Protein AF-A0A962BDV0-F1 (afdb_monomer_lite)

Structure (mmCIF, N/CA/C/O backbone):
data_AF-A0A962BDV0-F1
#
_entry.id   AF-A0A962BDV0-F1
#
loop_
_atom_site.group_PDB
_atom_site.id
_atom_site.type_symbol
_atom_site.label_atom_id
_atom_site.label_alt_id
_atom_site.label_comp_id
_atom_site.label_asym_id
_atom_site.label_entity_id
_atom_site.label_seq_id
_atom_site.pdbx_PDB_ins_code
_atom_site.Cartn_x
_atom_site.Cartn_y
_atom_site.Cartn_z
_atom_site.occupancy
_atom_site.B_iso_or_equiv
_atom_site.auth_seq_id
_atom_site.auth_comp_id
_atom_site.auth_asym_id
_atom_site.auth_atom_id
_atom_site.pdbx_PDB_model_num
ATOM 1 N N . GLU A 1 1 ? 29.979 3.147 -37.478 1.00 65.88 1 GLU A N 1
ATOM 2 C CA . GLU A 1 1 ? 29.961 1.746 -37.954 1.00 65.88 1 GLU A CA 1
ATOM 3 C C . GLU A 1 1 ? 29.400 1.598 -39.363 1.00 65.88 1 GLU A C 1
ATOM 5 O O . GLU A 1 1 ? 30.190 1.294 -40.242 1.00 65.88 1 GLU A O 1
ATOM 10 N N . THR A 1 2 ? 28.124 1.901 -39.635 1.00 72.56 2 THR A N 1
ATOM 11 C CA . THR A 1 2 ? 27.502 1.690 -40.964 1.00 72.56 2 THR A CA 1
ATOM 12 C C . THR A 1 2 ? 28.290 2.290 -42.140 1.00 72.56 2 THR A C 1
ATOM 14 O O . THR A 1 2 ? 28.563 1.590 -43.108 1.00 72.56 2 THR A O 1
ATOM 17 N N . ALA A 1 3 ? 28.749 3.544 -42.028 1.00 73.81 3 ALA A N 1
ATOM 18 C CA . ALA A 1 3 ? 29.581 4.192 -43.053 1.00 73.81 3 ALA A CA 1
ATOM 19 C C . ALA A 1 3 ? 30.939 3.498 -43.266 1.00 73.81 3 ALA A C 1
ATOM 21 O O . ALA A 1 3 ? 31.386 3.311 -44.392 1.00 73.81 3 ALA A O 1
ATOM 22 N N . ARG A 1 4 ? 31.589 3.070 -42.178 1.00 80.25 4 ARG A N 1
ATOM 23 C CA . ARG A 1 4 ? 32.891 2.392 -42.216 1.00 80.25 4 ARG A CA 1
ATOM 24 C C . ARG A 1 4 ? 32.771 1.025 -42.888 1.00 80.25 4 ARG A C 1
ATOM 26 O O . ARG A 1 4 ? 33.574 0.710 -43.758 1.00 80.25 4 ARG A O 1
ATOM 33 N N . SER A 1 5 ? 31.757 0.240 -42.526 1.00 82.81 5 SER A N 1
ATOM 34 C CA . SER A 1 5 ? 31.507 -1.079 -43.119 1.00 82.81 5 SER A CA 1
ATOM 35 C C . SER A 1 5 ? 31.186 -1.014 -44.612 1.00 82.81 5 SER A C 1
ATOM 37 O O . SER A 1 5 ? 31.482 -1.966 -45.325 1.00 82.81 5 SER A O 1
ATOM 39 N N . ALA A 1 6 ? 30.603 0.092 -45.082 1.00 82.00 6 ALA A N 1
ATOM 40 C CA . ALA A 1 6 ? 30.261 0.274 -46.487 1.00 82.00 6 ALA A CA 1
ATOM 41 C C . ALA A 1 6 ? 31.443 0.793 -47.332 1.00 82.00 6 ALA A C 1
ATOM 43 O O . ALA A 1 6 ? 31.584 0.401 -48.485 1.00 82.00 6 ALA A O 1
ATOM 44 N N . VAL A 1 7 ? 32.315 1.632 -46.757 1.00 84.00 7 VAL A N 1
ATOM 45 C CA . VAL A 1 7 ? 33.442 2.266 -47.472 1.00 84.00 7 VAL A CA 1
ATOM 46 C C . VAL A 1 7 ? 34.711 1.409 -47.480 1.00 84.00 7 VAL A C 1
ATOM 48 O O . VAL A 1 7 ? 35.386 1.340 -48.502 1.00 84.00 7 VAL A O 1
ATOM 51 N N . VAL A 1 8 ? 35.051 0.745 -46.368 1.00 84.44 8 VAL A N 1
ATOM 52 C CA . VAL A 1 8 ? 36.310 -0.021 -46.235 1.00 84.44 8 VAL A CA 1
ATOM 53 C C . VAL A 1 8 ? 36.506 -1.087 -47.328 1.00 84.44 8 VAL A C 1
ATOM 55 O O . VAL A 1 8 ? 37.624 -1.185 -47.825 1.00 84.44 8 VAL A O 1
ATOM 58 N N . PRO A 1 9 ? 35.483 -1.857 -47.751 1.00 85.25 9 PRO A N 1
ATOM 59 C CA . PRO A 1 9 ? 35.648 -2.871 -48.799 1.00 85.25 9 PRO A CA 1
ATOM 60 C C . PRO A 1 9 ? 35.956 -2.320 -50.199 1.00 85.25 9 PRO A C 1
ATOM 62 O O . PRO A 1 9 ? 36.329 -3.098 -51.068 1.00 85.25 9 PRO A O 1
ATOM 65 N N . LEU A 1 10 ? 35.757 -1.017 -50.429 1.00 84.12 10 LEU A N 1
ATOM 66 C CA . LEU A 1 10 ? 35.932 -0.361 -51.734 1.00 84.12 10 LEU A CA 1
ATOM 67 C C . LEU A 1 10 ? 37.309 0.303 -51.881 1.00 84.12 10 LEU A C 1
ATOM 69 O O . LEU A 1 10 ? 37.585 0.948 -52.887 1.00 84.12 10 LEU A O 1
ATOM 73 N N . ILE A 1 11 ? 38.151 0.208 -50.852 1.00 84.31 11 ILE A N 1
ATOM 74 C CA . ILE A 1 11 ? 39.512 0.738 -50.866 1.00 84.31 11 ILE A CA 1
ATOM 75 C C . ILE A 1 11 ? 40.415 -0.292 -51.550 1.00 84.31 11 ILE A C 1
ATOM 77 O O . ILE A 1 11 ? 40.553 -1.412 -51.062 1.00 84.31 11 ILE A O 1
ATOM 81 N N . ASP A 1 12 ? 41.041 0.086 -52.664 1.00 82.19 12 ASP A N 1
ATOM 82 C CA . ASP A 1 12 ? 41.996 -0.773 -53.365 1.00 82.19 12 ASP A CA 1
ATOM 83 C C . ASP A 1 12 ? 43.302 -0.902 -52.564 1.00 82.19 12 ASP A C 1
ATOM 85 O O . ASP A 1 12 ? 44.094 0.034 -52.422 1.00 82.19 12 ASP A O 1
ATOM 89 N N . ASP A 1 13 ? 43.530 -2.107 -52.047 1.00 72.38 13 ASP A N 1
ATOM 90 C CA . ASP A 1 13 ? 44.691 -2.472 -51.234 1.00 72.38 13 ASP A CA 1
ATOM 91 C C . ASP A 1 13 ? 45.994 -2.600 -52.035 1.00 72.38 13 ASP A C 1
ATOM 93 O O . ASP A 1 13 ? 47.080 -2.650 -51.452 1.00 72.38 13 ASP A O 1
ATOM 97 N N . SER A 1 14 ? 45.906 -2.675 -53.364 1.00 71.12 14 SER A N 1
ATOM 98 C CA . SER A 1 14 ? 47.060 -2.837 -54.250 1.00 71.12 14 SER A CA 1
ATOM 99 C C . SER A 1 14 ? 47.667 -1.505 -54.704 1.00 71.12 14 SER A C 1
ATOM 101 O O . SER A 1 14 ? 48.749 -1.487 -55.307 1.00 71.12 14 SER A O 1
ATOM 103 N N . MET A 1 15 ? 47.012 -0.386 -54.376 1.00 70.50 15 MET A N 1
ATOM 104 C CA . MET A 1 15 ? 47.408 0.937 -54.834 1.00 70.50 15 MET A CA 1
ATOM 105 C C . MET A 1 15 ? 48.691 1.424 -54.148 1.00 70.50 15 MET A C 1
ATOM 107 O O . MET A 1 15 ? 48.779 1.549 -52.927 1.00 70.50 15 MET A O 1
ATOM 111 N N . ARG A 1 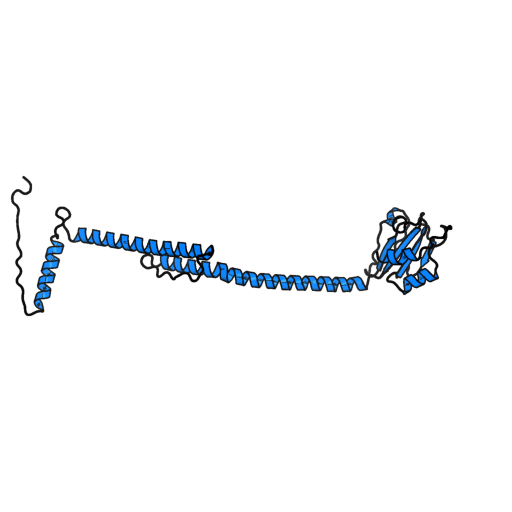16 ? 49.711 1.715 -54.962 1.00 68.88 16 ARG A N 1
ATOM 112 C CA . ARG A 1 16 ? 50.997 2.284 -54.514 1.00 68.88 16 ARG A CA 1
ATOM 113 C C . ARG A 1 16 ? 51.071 3.800 -54.682 1.00 68.88 16 ARG A C 1
ATOM 115 O O . ARG A 1 16 ? 51.955 4.426 -54.104 1.00 68.88 16 ARG A O 1
ATOM 122 N N . ASP A 1 17 ? 50.170 4.367 -55.478 1.00 76.81 17 ASP A N 1
ATOM 123 C CA . ASP A 1 17 ? 50.034 5.806 -55.657 1.00 76.81 17 ASP A CA 1
ATOM 124 C C . ASP A 1 17 ? 49.122 6.377 -54.564 1.00 76.81 17 ASP A C 1
ATOM 126 O O . ASP A 1 17 ? 47.972 5.977 -54.422 1.00 76.81 17 ASP A O 1
ATOM 130 N N . LEU A 1 18 ? 49.663 7.296 -53.765 1.00 77.25 18 LEU A N 1
ATOM 131 C CA . LEU A 1 18 ? 48.960 7.951 -52.657 1.00 77.25 18 LEU A CA 1
ATOM 132 C C . LEU A 1 18 ? 48.396 9.327 -53.053 1.00 77.25 18 LEU A C 1
ATOM 134 O O . LEU A 1 18 ? 47.871 10.047 -52.199 1.00 77.25 18 LEU A O 1
ATOM 138 N N . LEU A 1 19 ? 48.549 9.713 -54.325 1.00 78.06 19 LEU A N 1
ATOM 139 C CA . LEU A 1 19 ? 48.074 10.977 -54.892 1.00 78.06 19 LEU A CA 1
ATOM 140 C C . LEU A 1 19 ? 46.782 10.820 -55.703 1.00 78.06 19 LEU A C 1
ATOM 142 O O . LEU A 1 19 ? 46.214 11.821 -56.136 1.00 78.06 19 LEU A O 1
ATOM 146 N N . SER A 1 20 ? 46.304 9.592 -55.888 1.00 84.06 20 SER A N 1
ATOM 147 C CA . SER A 1 20 ? 45.025 9.277 -56.519 1.00 84.06 20 SER A CA 1
ATOM 148 C C . SER A 1 20 ? 44.043 8.681 -55.508 1.00 84.06 20 SER A C 1
ATOM 150 O O . SER A 1 20 ? 44.413 8.236 -54.420 1.00 84.06 20 SER A O 1
ATOM 152 N N . SER A 1 21 ? 42.748 8.760 -55.827 1.00 85.69 21 SER A N 1
ATOM 153 C CA . SER A 1 21 ? 41.706 8.241 -54.943 1.00 85.69 21 SER A CA 1
ATOM 154 C C . SER A 1 21 ? 41.817 6.717 -54.822 1.00 85.69 21 SER A C 1
ATOM 156 O O . SER A 1 21 ? 41.823 6.052 -55.855 1.00 85.69 21 SER A O 1
ATOM 158 N N . PRO A 1 22 ? 41.810 6.155 -53.599 1.00 85.75 22 PRO A N 1
ATOM 159 C CA . PRO A 1 22 ? 41.846 4.717 -53.365 1.00 85.75 22 PRO A CA 1
ATOM 160 C C . PRO A 1 22 ? 40.572 3.972 -53.796 1.00 85.75 22 PRO A C 1
ATOM 162 O O . PRO A 1 22 ? 40.532 2.749 -53.721 1.00 85.75 22 PRO A O 1
ATOM 165 N N . ILE A 1 23 ? 39.519 4.702 -54.177 1.00 87.88 23 ILE A N 1
ATOM 166 C CA . ILE A 1 23 ? 38.204 4.166 -54.533 1.00 87.88 23 ILE A CA 1
ATOM 167 C C . ILE A 1 23 ? 37.941 4.510 -55.995 1.00 87.88 23 ILE A C 1
ATOM 169 O O . ILE A 1 23 ? 38.028 5.678 -56.385 1.00 87.88 23 ILE A O 1
ATOM 173 N N . ALA A 1 24 ? 37.578 3.515 -56.803 1.00 88.44 24 ALA A N 1
ATOM 174 C CA . ALA A 1 24 ? 37.232 3.743 -58.198 1.00 88.44 24 ALA A CA 1
ATOM 175 C C . ALA A 1 24 ? 35.894 4.500 -58.320 1.00 88.44 24 ALA A C 1
ATOM 177 O O . ALA A 1 24 ? 34.908 4.168 -57.663 1.00 88.44 24 ALA A O 1
ATOM 178 N N . ALA A 1 25 ? 35.815 5.474 -59.230 1.00 86.75 25 ALA A N 1
ATOM 179 C CA . ALA A 1 25 ? 34.591 6.239 -59.490 1.00 86.75 25 ALA A CA 1
ATOM 180 C C . ALA A 1 25 ? 33.305 5.397 -59.694 1.00 86.75 25 ALA A C 1
ATOM 182 O O . ALA A 1 25 ? 32.277 5.750 -59.110 1.00 86.75 25 ALA A O 1
ATOM 183 N N . PRO A 1 26 ? 33.298 4.286 -60.467 1.00 87.50 26 PRO A N 1
ATOM 184 C CA . PRO A 1 26 ? 32.093 3.461 -60.605 1.00 87.50 26 PRO A CA 1
ATOM 185 C C . PRO A 1 26 ? 31.670 2.782 -59.294 1.00 87.50 26 PRO A C 1
ATOM 187 O O . PRO A 1 26 ? 30.477 2.612 -59.046 1.00 87.50 26 PRO A O 1
ATOM 190 N N . GLU A 1 27 ? 32.624 2.423 -58.437 1.00 88.38 27 GLU A N 1
ATOM 191 C CA . GLU A 1 27 ? 32.367 1.799 -57.137 1.00 88.38 27 GLU A CA 1
ATOM 192 C C . GLU A 1 27 ? 31.826 2.813 -56.127 1.00 88.38 27 GLU A C 1
ATOM 194 O O . GLU A 1 27 ? 30.842 2.536 -55.440 1.00 88.38 27 GLU A O 1
ATOM 199 N N . ALA A 1 28 ? 32.389 4.024 -56.115 1.00 87.50 28 ALA A N 1
ATOM 200 C CA . ALA A 1 28 ? 31.891 5.144 -55.323 1.00 87.50 28 ALA A CA 1
ATOM 201 C C . ALA A 1 28 ? 30.447 5.524 -55.702 1.00 87.50 28 ALA A C 1
ATOM 203 O O . ALA A 1 28 ? 29.590 5.666 -54.832 1.00 87.50 28 ALA A O 1
ATOM 204 N N . ASN A 1 29 ? 30.138 5.615 -56.999 1.00 88.19 29 ASN A N 1
ATOM 205 C CA . ASN A 1 29 ? 28.782 5.927 -57.468 1.00 88.19 29 ASN A CA 1
ATOM 206 C C . ASN A 1 29 ? 27.776 4.816 -57.127 1.00 88.19 29 ASN A C 1
ATOM 208 O O . ASN A 1 29 ? 26.610 5.083 -56.818 1.00 88.19 29 ASN A O 1
ATOM 212 N N . ARG A 1 30 ? 28.220 3.554 -57.148 1.00 87.62 30 ARG A N 1
ATOM 213 C CA . ARG A 1 30 ? 27.399 2.425 -56.705 1.00 87.62 30 ARG A CA 1
ATOM 214 C C . ARG A 1 30 ? 27.127 2.493 -55.205 1.00 87.62 30 ARG A C 1
ATOM 216 O O . ARG A 1 30 ? 25.993 2.266 -54.798 1.00 87.62 30 ARG A O 1
ATOM 223 N N . LEU A 1 31 ? 28.123 2.832 -54.390 1.00 88.38 31 LEU A N 1
ATOM 224 C CA . LEU A 1 31 ? 27.940 3.015 -52.951 1.00 88.38 31 LEU A CA 1
ATOM 225 C C . LEU A 1 31 ? 26.883 4.087 -52.665 1.00 88.38 31 LEU A C 1
ATOM 227 O O . LEU A 1 31 ? 25.952 3.829 -51.903 1.00 88.38 31 LEU A O 1
ATOM 231 N N . VAL A 1 32 ? 26.997 5.244 -53.322 1.00 89.62 32 VAL A N 1
ATOM 232 C CA . VAL A 1 32 ? 26.090 6.379 -53.100 1.00 89.62 32 VAL A CA 1
ATOM 233 C C . VAL A 1 32 ? 24.645 6.060 -53.500 1.00 89.62 32 VAL A C 1
ATOM 235 O O . VAL A 1 32 ? 23.701 6.477 -52.844 1.00 89.62 32 VAL A O 1
ATOM 238 N N . SER A 1 33 ? 24.450 5.269 -54.555 1.00 85.88 33 SER A N 1
ATOM 239 C CA . SER A 1 33 ? 23.108 4.916 -55.044 1.00 85.88 33 SER A CA 1
ATOM 240 C C . SER A 1 33 ? 22.457 3.727 -54.332 1.00 85.88 33 SER A C 1
ATOM 242 O O . SER A 1 33 ? 21.245 3.548 -54.438 1.00 85.88 33 SER A O 1
ATOM 244 N N . THR A 1 34 ? 23.234 2.884 -53.645 1.00 85.56 34 THR A N 1
ATOM 245 C CA . THR A 1 34 ? 22.735 1.619 -53.065 1.00 85.56 34 THR A CA 1
ATOM 246 C C . THR A 1 34 ? 22.754 1.583 -51.543 1.00 85.56 34 THR A C 1
ATOM 248 O O . THR A 1 34 ? 22.250 0.629 -50.948 1.00 85.56 34 THR A O 1
ATOM 251 N N . THR A 1 35 ? 23.328 2.597 -50.897 1.00 87.69 35 THR A N 1
ATOM 252 C CA . THR A 1 35 ? 23.466 2.654 -49.440 1.00 87.69 35 THR A CA 1
ATOM 253 C C . THR A 1 35 ? 22.956 3.977 -48.883 1.00 87.69 35 THR A C 1
ATOM 255 O O . THR A 1 35 ? 22.545 4.860 -49.623 1.00 87.69 35 THR A O 1
ATOM 258 N N . LEU A 1 36 ? 22.999 4.117 -47.557 1.00 86.44 36 LEU A N 1
ATOM 259 C CA . LEU A 1 36 ? 22.672 5.365 -46.862 1.00 86.44 36 LEU A CA 1
ATOM 260 C C . LEU A 1 36 ? 23.758 6.445 -47.027 1.00 86.44 36 LEU A C 1
ATOM 262 O O . LEU A 1 36 ? 23.636 7.509 -46.435 1.00 86.44 36 LEU A O 1
ATOM 266 N N . VAL A 1 37 ? 24.854 6.177 -47.744 1.00 89.94 37 VAL A N 1
ATOM 267 C CA . VAL A 1 37 ? 25.912 7.165 -47.992 1.00 89.94 37 VAL A CA 1
ATOM 268 C C . VAL A 1 37 ? 25.459 8.104 -49.109 1.00 89.94 37 VAL A C 1
ATOM 270 O O . VAL A 1 37 ? 25.329 7.674 -50.242 1.00 89.94 37 VAL A O 1
ATOM 273 N N . GLU A 1 38 ? 25.259 9.386 -48.819 1.00 90.12 38 GLU A N 1
ATOM 274 C CA . GLU A 1 38 ? 24.864 10.389 -49.824 1.00 90.12 38 GLU A CA 1
ATOM 275 C C . GLU A 1 38 ? 26.074 10.997 -50.544 1.00 90.12 38 GLU A C 1
ATOM 277 O O . GLU A 1 38 ? 25.971 11.468 -51.676 1.00 90.12 38 GLU A O 1
ATOM 282 N N . GLY A 1 39 ? 27.237 10.997 -49.888 1.00 90.25 39 GLY A N 1
ATOM 283 C CA . GLY A 1 39 ? 28.451 11.604 -50.415 1.00 90.25 39 GLY A CA 1
ATOM 284 C C . GLY A 1 39 ? 29.709 11.150 -49.687 1.00 90.25 39 GLY A C 1
ATOM 285 O O . GLY A 1 39 ? 29.665 10.728 -48.527 1.00 90.25 39 GLY A O 1
ATOM 286 N N . LEU A 1 40 ? 30.843 11.220 -50.378 1.00 91.44 40 LEU A N 1
ATOM 287 C CA . LEU A 1 40 ? 32.150 10.883 -49.829 1.00 91.44 40 LEU A CA 1
ATOM 288 C C . LEU A 1 40 ? 33.253 11.777 -50.411 1.00 91.44 40 LEU A C 1
ATOM 290 O O . LEU A 1 40 ? 33.304 12.037 -51.613 1.00 91.44 40 LEU A O 1
ATOM 294 N N . SER A 1 41 ? 34.169 12.205 -49.550 1.00 91.75 41 SER A N 1
ATOM 295 C CA . SER A 1 41 ? 35.347 12.991 -49.914 1.00 91.75 41 SER A CA 1
ATOM 296 C C . SER A 1 41 ? 36.585 12.266 -49.418 1.00 91.75 41 SER A C 1
ATOM 298 O O . SER A 1 41 ? 36.719 11.992 -48.222 1.00 91.75 41 SER A O 1
ATOM 300 N N . VAL A 1 42 ? 37.488 11.937 -50.337 1.00 90.38 42 VAL A N 1
ATOM 301 C CA . VAL A 1 42 ? 38.724 11.220 -50.029 1.00 90.38 42 VAL A CA 1
ATOM 302 C C . VAL A 1 42 ? 39.886 12.191 -50.006 1.00 90.38 42 VAL A C 1
ATOM 304 O O . VAL A 1 42 ? 40.096 12.943 -50.956 1.00 90.38 42 VAL A O 1
ATOM 307 N N . TYR A 1 43 ? 40.666 12.130 -48.936 1.00 89.62 43 TYR A N 1
ATOM 308 C CA . TYR A 1 43 ? 41.848 12.940 -48.715 1.00 89.62 43 TYR A CA 1
ATOM 309 C C . TYR A 1 43 ? 43.069 12.049 -48.487 1.00 89.62 43 TYR A C 1
ATOM 311 O O . TYR A 1 43 ? 42.973 10.930 -47.969 1.00 89.62 43 TYR A O 1
ATOM 319 N N . SER A 1 44 ? 44.242 12.568 -48.833 1.00 87.75 44 SER A N 1
ATOM 320 C CA . SER A 1 44 ? 45.513 11.940 -48.482 1.00 87.75 44 SER A CA 1
ATOM 321 C C . SER A 1 44 ? 45.784 12.038 -46.975 1.00 87.75 44 SER A C 1
ATOM 323 O O . SER A 1 44 ? 45.138 12.804 -46.255 1.00 87.75 44 SER A O 1
ATOM 325 N N . ALA A 1 45 ? 46.806 11.329 -46.485 1.00 82.56 45 ALA A N 1
ATOM 326 C CA . ALA A 1 45 ? 47.293 11.473 -45.107 1.00 82.56 45 ALA A CA 1
ATOM 327 C C . ALA A 1 45 ? 47.676 12.922 -44.721 1.00 82.56 45 ALA A C 1
ATOM 329 O O . ALA A 1 45 ? 47.687 13.259 -43.539 1.00 82.56 45 ALA A O 1
ATOM 330 N N . HIS A 1 46 ? 47.961 13.777 -45.710 1.00 83.94 46 HIS A N 1
ATOM 331 C CA . HIS A 1 46 ? 48.293 15.194 -45.530 1.00 83.94 46 HIS A CA 1
ATOM 332 C C . HIS A 1 46 ? 47.081 16.124 -45.711 1.00 83.94 46 HIS A C 1
ATOM 334 O O . HIS A 1 46 ? 47.260 17.331 -45.819 1.00 83.94 46 HIS A O 1
ATOM 340 N N . LEU A 1 47 ? 45.859 15.576 -45.748 1.00 83.19 47 LEU A N 1
ATOM 341 C CA . LEU A 1 47 ? 44.596 16.310 -45.908 1.00 83.19 47 LEU A CA 1
ATOM 342 C C . LEU A 1 47 ? 44.436 17.031 -47.257 1.00 83.19 47 LEU A C 1
ATOM 344 O O . LEU A 1 47 ? 43.583 17.902 -47.405 1.00 83.19 47 LEU A O 1
ATOM 348 N N . ASN A 1 48 ? 45.199 16.628 -48.276 1.00 87.38 48 ASN A N 1
ATOM 349 C CA . ASN A 1 48 ? 44.950 17.084 -49.643 1.00 87.38 48 ASN A CA 1
ATOM 350 C C . ASN A 1 48 ? 43.761 16.317 -50.213 1.00 87.38 48 ASN A C 1
ATOM 352 O O . ASN A 1 48 ? 43.743 15.087 -50.151 1.00 87.38 48 ASN A O 1
ATOM 356 N N . LEU A 1 49 ? 42.791 17.034 -50.774 1.00 87.88 49 LEU A N 1
ATOM 357 C CA . LEU A 1 49 ? 41.627 16.426 -51.404 1.00 87.88 49 LEU A CA 1
ATOM 358 C C . LEU A 1 49 ? 42.046 15.655 -52.666 1.00 87.88 49 LEU A C 1
ATOM 360 O O . LEU A 1 49 ? 42.662 16.226 -53.563 1.00 87.88 49 LEU A O 1
ATOM 364 N N . LEU A 1 50 ? 41.695 14.371 -52.724 1.00 89.12 50 LEU A N 1
ATOM 365 C CA . LEU A 1 50 ? 42.002 13.462 -53.832 1.00 89.12 50 LEU A CA 1
ATOM 366 C C . LEU A 1 50 ? 40.796 13.264 -54.755 1.00 89.12 50 LEU A C 1
ATOM 368 O O . LEU A 1 50 ? 40.952 13.253 -55.972 1.00 89.12 50 LEU A O 1
ATOM 372 N N . ALA A 1 51 ? 39.596 13.101 -54.188 1.00 89.12 51 ALA A N 1
ATOM 373 C CA . ALA A 1 51 ? 38.358 12.964 -54.956 1.00 89.12 51 ALA A CA 1
ATOM 374 C C . ALA A 1 51 ? 37.112 13.262 -54.113 1.00 89.12 51 ALA A C 1
ATOM 376 O O . ALA A 1 51 ? 37.123 13.082 -52.896 1.00 89.12 51 ALA A O 1
ATOM 377 N N . ASN A 1 52 ? 36.032 13.647 -54.793 1.00 91.06 52 ASN A N 1
ATOM 378 C CA . ASN A 1 52 ? 34.688 13.805 -54.242 1.00 91.06 52 ASN A CA 1
ATOM 379 C C . ASN A 1 52 ? 33.704 12.975 -55.065 1.00 91.06 52 ASN A C 1
ATOM 381 O O . ASN A 1 52 ? 33.774 12.993 -56.295 1.00 91.06 52 ASN A O 1
ATOM 385 N N . TYR A 1 53 ? 32.768 12.310 -54.397 1.00 91.12 53 TYR A N 1
ATOM 386 C CA . TYR A 1 53 ? 31.694 11.557 -55.037 1.00 91.12 53 TYR A CA 1
ATOM 387 C C . TYR A 1 53 ? 30.371 11.804 -54.308 1.00 91.12 53 TYR A C 1
ATOM 389 O O . TYR A 1 53 ? 30.353 11.886 -53.082 1.00 91.12 53 TYR A O 1
ATOM 397 N N . GLY A 1 54 ? 29.269 11.882 -55.055 1.00 89.31 54 GLY A N 1
ATOM 398 C CA . GLY A 1 54 ? 27.942 12.168 -54.500 1.00 89.31 54 GLY A CA 1
ATOM 399 C C . GLY A 1 54 ? 27.766 13.623 -54.057 1.00 89.31 54 GLY A C 1
ATOM 400 O O . GLY A 1 54 ? 28.357 14.536 -54.637 1.00 89.31 54 GLY A O 1
ATOM 401 N N . GLU A 1 55 ? 26.926 13.828 -53.045 1.00 89.12 55 GLU A N 1
ATOM 402 C CA . GLU A 1 55 ? 26.625 15.144 -52.477 1.00 89.12 55 GLU A CA 1
ATOM 403 C C . GLU A 1 55 ? 27.860 15.776 -51.806 1.00 89.12 55 GLU A C 1
ATOM 405 O O . GLU A 1 55 ? 28.664 15.074 -51.181 1.00 89.12 55 GLU A O 1
ATOM 410 N N . PRO A 1 56 ? 28.028 17.110 -51.888 1.00 84.56 56 PRO A N 1
ATOM 411 C CA . PRO A 1 56 ? 29.162 17.787 -51.283 1.00 84.56 56 PRO A CA 1
ATOM 412 C C . PRO A 1 56 ? 29.125 17.677 -49.754 1.00 84.56 56 PRO A C 1
ATOM 414 O O . PRO A 1 56 ? 28.081 17.834 -49.110 1.00 84.56 56 PRO A O 1
ATOM 417 N N . ILE A 1 57 ? 30.305 17.444 -49.182 1.00 86.38 57 ILE A N 1
ATOM 418 C CA . ILE A 1 57 ? 30.532 17.378 -47.738 1.00 86.38 57 ILE A CA 1
ATOM 419 C C . ILE A 1 57 ? 30.867 18.776 -47.225 1.00 86.38 57 ILE A C 1
ATOM 421 O O . ILE A 1 57 ? 31.759 19.445 -47.750 1.00 86.38 57 ILE A O 1
ATOM 425 N N . ILE A 1 58 ? 30.149 19.222 -46.196 1.00 83.19 58 ILE A N 1
ATOM 426 C CA . ILE A 1 58 ? 30.343 20.543 -45.586 1.00 83.19 58 ILE A CA 1
ATOM 427 C C . ILE A 1 58 ? 31.610 20.550 -44.727 1.00 83.19 58 ILE A C 1
ATOM 429 O O . ILE A 1 58 ? 32.352 21.538 -44.692 1.00 83.19 58 ILE A O 1
ATOM 433 N N . LEU A 1 59 ? 31.890 19.440 -44.045 1.00 80.19 59 LEU A N 1
ATOM 434 C CA . LEU A 1 59 ? 33.090 19.263 -43.250 1.00 80.19 59 LEU A CA 1
ATOM 435 C C . LEU A 1 59 ? 34.350 19.267 -44.131 1.00 80.19 59 LEU A C 1
ATOM 437 O O . LEU A 1 59 ? 34.753 18.255 -44.698 1.00 80.19 59 LEU A O 1
ATOM 441 N N . THR A 1 60 ? 35.022 20.415 -44.190 1.00 73.81 60 THR A N 1
ATOM 442 C CA . THR A 1 60 ? 36.316 20.541 -44.867 1.00 73.81 60 THR A CA 1
ATOM 443 C C . THR A 1 60 ? 37.452 20.204 -43.904 1.00 73.81 60 THR A C 1
ATOM 445 O O . THR A 1 60 ? 37.630 20.849 -42.868 1.00 73.81 60 THR A O 1
ATOM 448 N N . LEU A 1 61 ? 38.254 19.204 -44.257 1.00 76.88 61 LEU A N 1
ATOM 449 C CA . LEU A 1 61 ? 39.432 18.782 -43.501 1.00 76.88 61 LEU A CA 1
ATOM 450 C C . LEU A 1 61 ? 40.619 19.712 -43.793 1.00 76.88 61 LEU A C 1
ATOM 452 O O . LEU A 1 61 ? 41.444 19.421 -44.648 1.00 76.88 61 LEU A O 1
ATOM 456 N N . MET A 1 62 ? 40.685 20.853 -43.101 1.00 69.94 62 MET A N 1
ATOM 457 C CA . MET A 1 62 ? 41.789 21.819 -43.258 1.00 69.94 62 MET A CA 1
ATOM 458 C C . MET A 1 62 ? 42.978 21.542 -42.328 1.00 69.94 62 MET A C 1
ATOM 460 O O . MET A 1 62 ? 44.092 21.979 -42.600 1.00 69.94 62 MET A O 1
ATOM 464 N N . ASP A 1 63 ? 42.754 20.831 -41.221 1.00 73.88 63 ASP A N 1
ATOM 465 C CA . ASP A 1 63 ? 43.770 20.549 -40.210 1.00 73.88 63 ASP A CA 1
ATOM 466 C C . ASP A 1 63 ? 43.540 19.201 -39.505 1.00 73.88 63 ASP A C 1
ATOM 468 O O . ASP A 1 63 ? 42.464 18.598 -39.570 1.00 73.88 63 ASP A O 1
ATOM 472 N N . GLN A 1 64 ? 44.560 18.718 -38.785 1.00 70.44 64 GLN A N 1
ATOM 473 C CA . GLN A 1 64 ? 44.439 17.477 -38.012 1.00 70.44 64 GLN A CA 1
ATOM 474 C C . GLN A 1 64 ? 43.441 17.592 -36.846 1.00 70.44 64 GLN A C 1
ATOM 476 O O . GLN A 1 64 ? 42.928 16.573 -36.384 1.00 70.44 64 GLN A O 1
ATOM 481 N N . SER A 1 65 ? 43.105 18.809 -36.396 1.00 70.00 65 SER A N 1
ATOM 482 C CA . SER A 1 65 ? 42.073 19.021 -35.369 1.00 70.00 65 SER A CA 1
ATOM 483 C C . SER A 1 65 ? 40.664 18.684 -35.880 1.00 70.00 65 SER A C 1
ATOM 485 O O . SER A 1 65 ? 39.783 18.302 -35.105 1.00 70.00 65 SER A O 1
ATOM 487 N N . SER A 1 66 ? 40.454 18.748 -37.197 1.00 67.69 66 SER A N 1
ATOM 488 C CA . SER A 1 66 ? 39.174 18.455 -37.843 1.00 67.69 66 SER A CA 1
ATOM 489 C C . SER A 1 66 ? 38.899 16.959 -38.020 1.00 67.69 66 SER A C 1
ATOM 491 O O . SER A 1 66 ? 37.755 16.578 -38.248 1.00 67.69 66 SER A O 1
ATOM 493 N N . LEU A 1 67 ? 39.894 16.092 -37.796 1.00 70.38 67 LEU A N 1
ATOM 494 C CA . LEU A 1 67 ? 39.740 14.631 -37.845 1.00 70.38 67 LEU A CA 1
ATOM 495 C C . LEU A 1 67 ? 38.789 14.081 -36.768 1.00 70.38 67 LEU A C 1
ATOM 497 O O . LEU A 1 67 ? 38.308 12.960 -36.890 1.00 70.38 67 LEU A O 1
ATOM 501 N N . GLY A 1 68 ? 38.551 14.823 -35.682 1.00 70.94 68 GLY A N 1
ATOM 502 C CA . GLY A 1 68 ? 37.623 14.435 -34.613 1.00 70.94 68 GLY A CA 1
ATOM 503 C C . GLY A 1 68 ? 36.227 15.042 -34.732 1.00 70.94 68 GLY A C 1
ATOM 504 O O . GLY A 1 68 ? 35.381 14.760 -33.886 1.00 70.94 68 GLY A O 1
ATOM 505 N N . LYS A 1 69 ? 35.987 15.898 -35.730 1.00 77.94 69 LYS A N 1
ATOM 506 C CA . LYS A 1 69 ? 34.719 16.613 -35.864 1.00 77.94 69 LYS A CA 1
ATOM 507 C C . LYS A 1 69 ? 33.707 15.740 -36.597 1.00 77.94 69 LYS A C 1
ATOM 509 O O . LYS A 1 69 ? 34.002 15.153 -37.632 1.00 77.94 69 LYS A O 1
ATOM 514 N N . THR A 1 70 ? 32.500 15.695 -36.057 1.00 82.62 70 THR A N 1
ATOM 515 C CA . THR A 1 70 ? 31.312 15.208 -36.756 1.00 82.62 70 THR A CA 1
ATOM 516 C C . THR A 1 70 ? 30.434 16.403 -37.060 1.00 82.62 70 THR A C 1
ATOM 518 O O . THR A 1 70 ? 30.266 17.267 -36.195 1.00 82.62 70 THR A O 1
ATOM 521 N N . TYR A 1 71 ? 29.851 16.446 -38.248 1.00 83.69 71 TYR A N 1
ATOM 522 C CA . TYR A 1 71 ? 28.882 17.473 -38.598 1.00 83.69 71 TYR A CA 1
ATOM 523 C C . TYR A 1 71 ? 27.498 16.845 -38.715 1.00 83.69 71 TYR A C 1
ATOM 525 O O . TYR A 1 71 ? 27.338 15.726 -39.195 1.00 83.69 71 TYR A O 1
ATOM 533 N N . ARG A 1 72 ? 26.492 17.562 -38.227 1.00 83.81 72 ARG A N 1
ATOM 534 C CA . ARG A 1 72 ? 25.088 17.228 -38.432 1.00 83.81 72 ARG A CA 1
ATOM 535 C C . ARG A 1 72 ? 24.485 18.365 -39.237 1.00 83.81 72 ARG A C 1
ATOM 537 O O . ARG A 1 72 ? 24.654 19.523 -38.853 1.00 83.81 72 ARG A O 1
ATOM 544 N N . SER A 1 73 ? 23.795 18.034 -40.320 1.00 84.56 73 SER A N 1
ATOM 545 C CA . SER A 1 73 ? 23.116 19.024 -41.149 1.00 84.56 73 SER A CA 1
ATOM 546 C C . SER A 1 73 ? 22.092 19.826 -40.337 1.00 84.56 73 SER A C 1
ATOM 548 O O . SER A 1 73 ? 21.545 19.346 -39.341 1.00 84.56 73 SER A O 1
ATOM 550 N N . ALA A 1 74 ? 21.831 21.070 -40.748 1.00 81.00 74 ALA A N 1
ATOM 551 C CA . ALA A 1 74 ? 20.921 21.970 -40.032 1.00 81.00 74 ALA A CA 1
ATOM 552 C C . ALA A 1 74 ? 19.472 21.442 -39.965 1.00 81.00 74 ALA A C 1
ATOM 554 O O . ALA A 1 74 ? 18.766 21.694 -38.992 1.00 81.00 74 ALA A O 1
ATOM 555 N N . ASP A 1 75 ? 19.046 20.680 -40.974 1.00 79.94 75 ASP A N 1
ATOM 556 C CA . ASP A 1 75 ? 17.764 19.965 -41.009 1.00 79.94 75 ASP A CA 1
ATOM 557 C C . ASP A 1 75 ? 17.790 18.640 -40.219 1.00 79.94 75 ASP A C 1
ATOM 559 O O . ASP A 1 75 ? 16.745 18.065 -39.912 1.00 79.94 75 ASP A O 1
ATOM 563 N N . GLY A 1 76 ? 18.982 18.179 -39.832 1.00 80.12 76 GLY A N 1
ATOM 564 C CA . GLY A 1 76 ? 19.213 16.962 -39.068 1.00 80.12 76 GLY A CA 1
ATOM 565 C C . GLY A 1 76 ? 19.048 15.668 -39.862 1.00 80.12 76 GLY A C 1
ATOM 566 O O . GLY A 1 76 ? 18.996 14.613 -39.224 1.00 80.12 76 GLY A O 1
ATOM 567 N N . ASN A 1 77 ? 18.958 15.755 -41.193 1.00 84.94 77 ASN A N 1
ATOM 568 C CA . ASN A 1 77 ? 18.755 14.631 -42.107 1.00 84.94 77 ASN A CA 1
ATOM 569 C C . ASN A 1 77 ? 20.051 13.994 -42.597 1.00 84.94 77 ASN A C 1
ATOM 571 O O . ASN A 1 77 ? 19.989 12.895 -43.122 1.00 84.94 77 ASN A O 1
ATOM 575 N N . ALA A 1 78 ? 21.201 14.634 -42.408 1.00 86.19 78 ALA A N 1
ATOM 576 C CA . ALA A 1 78 ? 22.485 14.065 -42.770 1.00 86.19 78 ALA A CA 1
ATOM 577 C C . ALA A 1 78 ? 23.488 14.183 -41.622 1.00 86.19 78 ALA A C 1
ATOM 579 O O . ALA A 1 78 ? 23.551 15.186 -40.899 1.00 86.19 78 ALA A O 1
ATOM 580 N N . TYR A 1 79 ? 24.308 13.147 -41.480 1.00 88.56 79 TYR A N 1
ATOM 581 C CA . TYR A 1 79 ? 25.466 13.138 -40.598 1.00 88.56 79 TYR A CA 1
ATOM 582 C C . TYR A 1 79 ? 26.735 12.931 -41.406 1.00 88.56 79 TYR A C 1
ATOM 584 O O . TYR A 1 79 ? 26.841 11.997 -42.195 1.00 88.56 79 TYR A O 1
ATOM 592 N N . GLU A 1 80 ? 27.723 13.774 -41.150 1.00 90.00 80 GLU A N 1
ATOM 593 C CA . GLU A 1 80 ? 29.046 13.675 -41.739 1.00 90.00 80 GLU A CA 1
ATOM 594 C C . GLU A 1 80 ? 30.037 13.182 -40.687 1.00 90.00 80 GLU A C 1
ATOM 596 O O . GLU A 1 80 ? 30.153 13.740 -39.587 1.00 90.00 80 GLU A O 1
ATOM 601 N N . VAL A 1 81 ? 30.751 12.114 -41.029 1.00 88.81 81 VAL A N 1
ATOM 602 C CA . VAL A 1 81 ? 31.725 11.454 -40.160 1.00 88.81 81 VAL A CA 1
ATOM 603 C C . VAL A 1 81 ? 33.044 11.313 -40.902 1.00 88.81 81 VAL A C 1
ATOM 605 O O . VAL A 1 81 ? 33.074 10.942 -42.074 1.00 88.81 81 VAL A O 1
ATOM 608 N N . VAL A 1 82 ? 34.144 11.570 -40.199 1.00 89.56 82 VAL A N 1
ATOM 609 C CA . VAL A 1 82 ? 35.498 11.362 -40.715 1.00 89.56 82 VAL A CA 1
ATOM 610 C C . VAL A 1 82 ? 36.011 9.994 -40.290 1.00 89.56 82 VAL A C 1
ATOM 612 O O . VAL A 1 82 ? 36.078 9.687 -39.101 1.00 89.56 82 VAL A O 1
ATOM 615 N N . LEU A 1 83 ? 36.416 9.191 -41.267 1.00 87.94 83 LEU A N 1
ATOM 616 C CA . LEU A 1 83 ? 37.134 7.939 -41.078 1.00 87.94 83 LEU A CA 1
ATOM 617 C C . LEU A 1 83 ? 38.636 8.226 -41.116 1.00 87.94 83 LEU A C 1
ATOM 619 O O . LEU A 1 83 ? 39.165 8.705 -42.123 1.00 87.94 83 LEU A O 1
ATOM 623 N N . LYS A 1 84 ? 39.319 7.963 -39.999 1.00 87.81 84 LYS A N 1
ATOM 624 C CA . LYS A 1 84 ? 40.746 8.260 -39.838 1.00 87.81 84 LYS A CA 1
ATOM 625 C C . LYS A 1 84 ? 41.620 7.146 -40.423 1.00 87.81 84 LYS A C 1
ATOM 627 O O . LYS A 1 84 ? 41.160 6.007 -40.535 1.00 87.81 84 LYS A O 1
ATOM 632 N N . PRO A 1 85 ? 42.921 7.409 -40.653 1.00 85.69 85 PRO A N 1
ATOM 633 C CA . PRO A 1 85 ? 43.848 6.394 -41.148 1.00 85.69 85 PRO A CA 1
ATOM 634 C C . PRO A 1 85 ? 43.918 5.152 -40.247 1.00 85.69 85 PRO A C 1
ATOM 636 O O . PRO A 1 85 ? 44.006 4.027 -40.736 1.00 85.69 85 PRO A O 1
ATOM 639 N N . ASN A 1 86 ? 43.799 5.339 -38.927 1.00 84.44 86 ASN A N 1
ATOM 640 C CA . ASN A 1 86 ? 43.762 4.241 -37.955 1.00 84.44 86 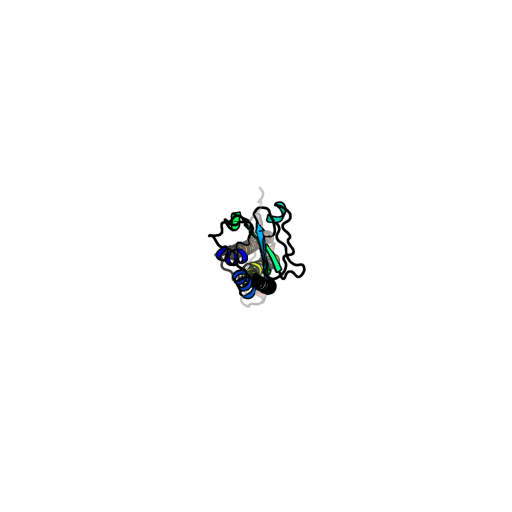ASN A CA 1
ATOM 641 C C . ASN A 1 86 ? 42.475 3.403 -38.049 1.00 84.44 86 ASN A C 1
ATOM 643 O O . ASN A 1 86 ? 42.535 2.184 -37.892 1.00 84.44 86 ASN A O 1
ATOM 647 N N . ASP A 1 87 ? 41.333 4.035 -38.334 1.00 82.44 87 ASP A N 1
ATOM 648 C CA . ASP A 1 87 ? 40.031 3.360 -38.445 1.00 82.44 87 ASP A CA 1
ATOM 649 C C . ASP A 1 87 ? 39.929 2.555 -39.748 1.00 82.44 87 ASP A C 1
ATOM 651 O O . ASP A 1 87 ? 39.304 1.491 -39.790 1.00 82.44 87 ASP A O 1
ATOM 655 N N . LEU A 1 88 ? 40.574 3.066 -40.803 1.00 82.31 88 LEU A N 1
ATOM 656 C CA . LEU A 1 88 ? 40.666 2.448 -42.126 1.00 82.31 88 LEU A CA 1
ATOM 657 C C . LEU A 1 88 ? 41.829 1.451 -42.235 1.00 82.31 88 LEU A C 1
ATOM 659 O O . LEU A 1 88 ? 41.825 0.613 -43.129 1.00 82.31 88 LEU A O 1
ATOM 663 N N . ARG A 1 89 ? 42.826 1.528 -41.338 1.00 81.62 89 ARG A N 1
ATOM 664 C CA . ARG A 1 89 ? 44.136 0.848 -41.444 1.00 81.62 89 ARG A CA 1
ATOM 665 C C . ARG A 1 89 ? 44.856 1.144 -42.765 1.00 81.62 89 ARG A C 1
ATOM 667 O O . ARG A 1 89 ? 45.545 0.282 -43.314 1.00 81.62 89 ARG A O 1
ATOM 674 N N . ARG A 1 90 ? 44.665 2.347 -43.301 1.00 84.12 90 ARG A N 1
ATOM 675 C CA . ARG A 1 90 ? 45.172 2.794 -44.606 1.00 84.12 90 ARG A CA 1
ATOM 676 C C . ARG A 1 90 ? 45.573 4.269 -44.508 1.00 84.12 90 ARG A C 1
ATOM 678 O O . ARG A 1 90 ? 44.966 4.983 -43.715 1.00 84.12 90 ARG A O 1
ATOM 685 N N . PRO A 1 91 ? 46.557 4.758 -45.283 1.00 86.31 91 PRO A N 1
ATOM 686 C CA . PRO A 1 91 ? 47.069 6.131 -45.190 1.00 86.31 91 PRO A CA 1
ATOM 687 C C . PRO A 1 91 ? 46.152 7.169 -45.877 1.00 86.31 91 PRO A C 1
ATOM 689 O O . PRO A 1 91 ? 46.625 8.074 -46.561 1.00 86.31 91 PRO A O 1
ATOM 692 N N . PHE A 1 92 ? 44.838 7.044 -45.687 1.00 87.88 92 PHE A N 1
ATOM 693 C CA . PHE A 1 92 ? 43.820 7.925 -46.255 1.00 87.88 92 PHE A CA 1
ATOM 694 C C . PHE A 1 92 ? 42.883 8.429 -45.164 1.00 87.88 92 PHE A C 1
ATOM 696 O O . PHE A 1 92 ? 42.706 7.791 -44.124 1.00 87.88 92 PHE A O 1
ATOM 703 N N . VAL A 1 93 ? 42.269 9.576 -45.423 1.00 88.81 93 VAL A N 1
ATOM 704 C CA . VAL A 1 93 ? 41.194 10.128 -44.602 1.00 88.81 93 VAL A CA 1
ATOM 705 C C . VAL A 1 93 ? 39.962 10.218 -45.485 1.00 88.81 93 VAL A C 1
ATOM 707 O O . VAL A 1 93 ? 40.035 10.768 -46.580 1.00 88.81 93 VAL A O 1
ATOM 710 N N . ILE A 1 94 ? 38.834 9.676 -45.033 1.00 89.81 94 ILE A N 1
ATOM 711 C CA . ILE A 1 94 ? 37.596 9.702 -45.818 1.00 89.81 94 ILE A CA 1
ATOM 712 C C . ILE A 1 94 ? 36.515 10.378 -44.990 1.00 89.81 94 ILE A C 1
ATOM 714 O O . ILE A 1 94 ? 36.142 9.874 -43.934 1.00 89.81 94 ILE A O 1
ATOM 718 N N . ALA A 1 95 ? 36.007 11.511 -45.463 1.00 90.12 95 ALA A N 1
ATOM 719 C CA . ALA A 1 95 ? 34.778 12.082 -44.934 1.00 90.12 95 ALA A CA 1
ATOM 720 C C . ALA A 1 95 ? 33.593 11.431 -45.653 1.00 90.12 95 ALA A C 1
ATOM 722 O O . ALA A 1 95 ? 33.616 11.274 -46.872 1.00 90.12 95 ALA A O 1
ATOM 723 N N . VAL A 1 96 ? 32.578 11.021 -44.896 1.00 90.94 96 VAL A N 1
ATOM 724 C CA . VAL A 1 96 ? 31.391 10.335 -45.414 1.00 90.94 96 VAL A CA 1
ATOM 725 C C . VAL A 1 96 ? 30.153 11.043 -44.898 1.00 90.94 96 VAL A C 1
ATOM 727 O O . VAL A 1 96 ? 30.025 11.238 -43.689 1.00 90.94 96 VAL A O 1
ATOM 730 N N . ARG A 1 97 ? 29.237 11.381 -45.802 1.00 91.19 97 ARG A N 1
ATOM 731 C CA . ARG A 1 97 ? 27.910 11.912 -45.502 1.00 91.19 97 ARG A CA 1
ATOM 732 C C . ARG A 1 97 ? 26.881 10.789 -45.577 1.00 91.19 97 ARG A C 1
ATOM 734 O O . ARG A 1 97 ? 26.845 10.054 -46.559 1.00 91.19 97 ARG A O 1
ATOM 741 N N . VAL A 1 98 ? 26.066 10.645 -44.537 1.00 90.31 98 VAL A N 1
ATOM 742 C CA . VAL A 1 98 ? 25.085 9.564 -44.382 1.00 90.31 98 VAL A CA 1
ATOM 743 C C . VAL A 1 98 ? 23.695 10.141 -44.147 1.00 90.31 98 VAL A C 1
ATOM 745 O O . VAL A 1 98 ? 23.545 10.987 -43.266 1.00 90.31 98 VAL A O 1
ATOM 748 N N . ASP A 1 99 ? 22.696 9.637 -44.869 1.00 88.19 99 ASP A N 1
ATOM 749 C CA . ASP A 1 99 ? 21.279 9.930 -44.653 1.00 88.19 99 ASP A CA 1
ATOM 750 C C . ASP A 1 99 ? 20.813 9.369 -43.297 1.00 88.19 99 ASP A C 1
ATOM 752 O O . ASP A 1 99 ? 20.974 8.189 -42.966 1.00 88.19 99 ASP A O 1
ATOM 756 N N . SER A 1 100 ? 20.233 10.246 -42.490 1.00 85.31 100 SER A N 1
ATOM 757 C CA . SER A 1 100 ? 19.643 9.970 -41.186 1.00 85.31 100 SER A CA 1
ATOM 758 C C . SER A 1 100 ? 18.177 10.386 -41.081 1.00 85.31 100 SER A C 1
ATOM 760 O O . SER A 1 100 ? 17.624 10.342 -39.979 1.00 85.31 100 SER A O 1
ATOM 762 N N . SER A 1 101 ? 17.540 10.791 -42.181 1.00 82.56 101 SER A N 1
ATOM 763 C CA . SER A 1 101 ? 16.142 11.239 -42.220 1.00 82.56 101 SER A CA 1
ATOM 764 C C . SER A 1 101 ? 15.193 10.210 -41.585 1.00 82.56 101 SER A C 1
ATOM 766 O O . SER A 1 101 ? 14.448 10.533 -40.658 1.00 82.56 101 SER A O 1
ATOM 768 N N . GLY A 1 102 ? 15.316 8.934 -41.965 1.00 78.88 102 GLY A N 1
ATOM 769 C CA . GLY A 1 102 ? 14.493 7.844 -41.426 1.00 78.88 102 GLY A CA 1
ATOM 770 C C . GLY A 1 102 ? 14.769 7.490 -39.958 1.00 78.88 102 GLY A C 1
ATOM 771 O O . GLY A 1 102 ? 13.902 6.945 -39.274 1.00 78.88 102 GLY A O 1
ATOM 772 N N . ILE A 1 103 ? 15.953 7.822 -39.429 1.00 82.25 103 ILE A N 1
ATOM 773 C CA . ILE A 1 103 ? 16.336 7.481 -38.048 1.00 82.25 103 ILE A CA 1
ATOM 774 C C . ILE A 1 103 ? 15.505 8.287 -37.046 1.00 82.25 103 ILE A C 1
ATOM 776 O O . ILE A 1 103 ? 15.139 7.769 -35.988 1.00 82.25 103 ILE A O 1
ATOM 780 N N . ARG A 1 104 ? 15.180 9.545 -37.370 1.00 79.00 104 ARG A N 1
ATOM 781 C CA . ARG A 1 104 ? 14.417 10.422 -36.475 1.00 79.00 104 ARG A CA 1
ATOM 782 C C . ARG A 1 104 ? 13.024 9.866 -36.197 1.00 79.00 104 ARG A C 1
ATOM 784 O O . ARG A 1 104 ? 12.624 9.820 -35.036 1.00 79.00 104 ARG A O 1
ATOM 791 N N . ASP A 1 105 ? 12.318 9.416 -37.227 1.00 84.19 105 ASP A N 1
ATOM 792 C CA . ASP A 1 105 ? 10.948 8.915 -37.088 1.00 84.19 105 ASP A CA 1
ATOM 793 C C . ASP A 1 105 ? 10.901 7.599 -36.313 1.00 84.19 105 ASP A C 1
ATOM 795 O O . ASP A 1 105 ? 10.076 7.434 -35.410 1.00 84.19 105 ASP A O 1
ATOM 799 N N . LEU A 1 106 ? 11.848 6.698 -36.589 1.00 85.44 106 LEU A N 1
ATOM 800 C CA . LEU A 1 106 ? 12.049 5.469 -35.821 1.00 85.44 106 LEU A CA 1
ATOM 801 C C . LEU A 1 106 ? 12.313 5.771 -34.339 1.00 85.44 106 LEU A C 1
ATOM 803 O O . LEU A 1 106 ? 11.690 5.167 -33.463 1.00 85.44 106 LEU A O 1
ATOM 807 N N . LEU A 1 107 ? 13.193 6.734 -34.048 1.00 87.50 107 LEU A N 1
ATOM 808 C CA . LEU A 1 107 ? 13.541 7.110 -32.679 1.00 87.50 107 LEU A CA 1
ATOM 809 C C . LEU A 1 107 ? 12.362 7.764 -31.949 1.00 87.50 107 LEU A C 1
ATOM 811 O O . LEU A 1 107 ? 12.085 7.409 -30.806 1.00 87.50 107 LEU A O 1
ATOM 815 N N . VAL A 1 108 ? 11.623 8.664 -32.603 1.00 87.94 108 VAL A N 1
ATOM 816 C CA . VAL A 1 108 ? 10.424 9.295 -32.025 1.00 87.94 108 VAL A CA 1
ATOM 817 C C . VAL A 1 108 ? 9.338 8.257 -31.747 1.00 87.94 108 VAL A C 1
ATOM 819 O O . VAL A 1 108 ? 8.752 8.263 -30.662 1.00 87.94 108 VAL A O 1
ATOM 822 N N . ALA A 1 109 ? 9.081 7.340 -32.685 1.00 90.62 109 ALA A N 1
ATOM 823 C CA . ALA A 1 109 ? 8.111 6.266 -32.497 1.00 90.62 109 ALA A CA 1
ATOM 824 C C . ALA A 1 109 ? 8.495 5.362 -31.317 1.00 90.62 109 ALA A C 1
ATOM 826 O O . ALA A 1 109 ? 7.647 5.072 -30.469 1.00 90.62 109 ALA A O 1
ATOM 827 N N . HIS A 1 110 ? 9.774 4.985 -31.231 1.00 93.19 110 HIS A N 1
ATOM 828 C CA . HIS A 1 110 ? 10.294 4.155 -30.150 1.00 93.19 110 HIS A CA 1
ATOM 829 C C . HIS A 1 110 ? 10.204 4.860 -28.789 1.00 93.19 110 HIS A C 1
ATOM 831 O O . HIS A 1 110 ? 9.668 4.296 -27.839 1.00 93.19 110 HIS A O 1
ATOM 837 N N . VAL A 1 111 ? 10.637 6.122 -28.694 1.00 95.31 111 VAL A N 1
ATOM 838 C CA . VAL A 1 111 ? 10.546 6.918 -27.456 1.00 95.31 111 VAL A CA 1
ATOM 839 C C . VAL A 1 111 ? 9.092 7.068 -27.003 1.00 95.31 111 VAL A C 1
ATOM 841 O O . VAL A 1 111 ? 8.789 6.849 -25.830 1.00 95.31 111 VAL A O 1
ATOM 844 N N . ARG A 1 112 ? 8.169 7.378 -27.924 1.00 95.69 112 ARG A N 1
ATOM 845 C CA . ARG A 1 112 ? 6.734 7.485 -27.618 1.00 95.69 112 ARG A CA 1
ATOM 846 C C . ARG A 1 112 ? 6.175 6.173 -27.067 1.00 95.69 112 ARG A C 1
ATOM 848 O O . ARG A 1 112 ? 5.427 6.198 -26.092 1.00 95.69 112 ARG A O 1
ATOM 855 N N . GLN A 1 113 ? 6.525 5.043 -27.679 1.00 96.56 113 GLN A N 1
ATOM 856 C CA . GLN A 1 113 ? 6.088 3.725 -27.222 1.00 96.56 113 GLN A CA 1
ATOM 857 C C . GLN A 1 113 ? 6.614 3.418 -25.815 1.00 96.56 113 GLN A C 1
ATOM 859 O O . GLN A 1 113 ? 5.839 2.997 -24.958 1.00 96.56 113 GLN A O 1
ATOM 864 N N . THR A 1 114 ? 7.894 3.682 -25.554 1.00 97.25 114 THR A N 1
ATOM 865 C CA . THR A 1 114 ? 8.507 3.464 -24.237 1.00 97.25 114 THR A CA 1
ATOM 866 C C . THR A 1 114 ? 7.843 4.311 -23.153 1.00 97.25 114 THR A C 1
ATOM 868 O O . THR A 1 114 ? 7.513 3.787 -22.091 1.00 97.25 114 THR A O 1
ATOM 871 N N . ILE A 1 115 ? 7.568 5.592 -23.428 1.00 97.88 115 ILE A N 1
ATOM 872 C CA . ILE A 1 115 ? 6.856 6.474 -22.489 1.00 97.88 115 ILE A CA 1
ATOM 873 C C . ILE A 1 115 ? 5.449 5.942 -22.200 1.00 97.88 115 ILE A C 1
ATOM 875 O O . ILE A 1 115 ? 5.038 5.882 -21.043 1.00 97.88 115 ILE A O 1
ATOM 879 N N . LEU A 1 116 ? 4.712 5.524 -23.232 1.00 98.00 116 LEU A N 1
ATOM 880 C CA . LEU A 1 116 ? 3.353 5.009 -23.070 1.00 98.00 116 LEU A CA 1
ATOM 881 C C . LEU A 1 116 ? 3.331 3.731 -22.221 1.00 98.00 116 LEU A C 1
ATOM 883 O O . LEU A 1 116 ? 2.516 3.622 -21.307 1.00 98.00 116 LEU A O 1
ATOM 887 N N . ILE A 1 117 ? 4.250 2.795 -22.473 1.00 97.88 117 ILE A N 1
ATOM 888 C CA . ILE A 1 117 ? 4.383 1.569 -21.673 1.00 97.88 117 ILE A CA 1
ATOM 889 C C . ILE A 1 117 ? 4.727 1.909 -20.221 1.00 97.88 117 ILE A C 1
ATOM 891 O O . ILE A 1 117 ? 4.115 1.361 -19.307 1.00 97.88 117 ILE A O 1
ATOM 895 N N . MET A 1 118 ? 5.665 2.834 -19.997 1.00 97.94 118 MET A N 1
ATOM 896 C CA . MET A 1 118 ? 6.059 3.255 -18.653 1.00 97.94 118 MET A CA 1
ATOM 897 C C . MET A 1 118 ? 4.884 3.870 -17.881 1.00 97.94 118 MET A C 1
ATOM 899 O O . MET A 1 118 ? 4.680 3.539 -16.714 1.00 97.94 118 MET A O 1
ATOM 903 N N . LEU A 1 119 ? 4.076 4.713 -18.532 1.00 98.12 119 LEU A N 1
ATOM 904 C CA . LEU A 1 119 ? 2.880 5.304 -17.927 1.00 98.12 119 LEU A CA 1
ATOM 905 C C . LEU A 1 119 ? 1.822 4.250 -17.592 1.00 98.12 119 LEU A C 1
ATOM 907 O O . LEU A 1 119 ? 1.285 4.261 -16.485 1.00 98.12 119 LEU A O 1
ATOM 911 N N . LEU A 1 120 ? 1.545 3.323 -18.513 1.00 98.00 120 LEU A N 1
ATOM 912 C CA . LEU A 1 120 ? 0.584 2.245 -18.275 1.00 98.00 120 LEU A CA 1
ATOM 913 C C . LEU A 1 120 ? 1.031 1.331 -17.132 1.00 98.00 120 LEU A C 1
ATOM 915 O O . LEU A 1 120 ? 0.231 1.018 -16.252 1.00 98.00 120 LEU A O 1
ATOM 919 N N . LEU A 1 121 ? 2.308 0.944 -17.113 1.00 98.12 121 LEU A N 1
ATOM 920 C CA . LEU A 1 121 ? 2.868 0.117 -16.050 1.00 98.12 121 LEU A CA 1
ATOM 921 C C . LEU A 1 121 ? 2.816 0.844 -14.704 1.00 98.12 121 LEU A C 1
ATOM 923 O O . LEU A 1 121 ? 2.399 0.255 -13.711 1.00 98.12 121 LEU A O 1
ATOM 927 N N . SER A 1 122 ? 3.187 2.126 -14.670 1.00 98.25 122 SER A N 1
ATOM 928 C CA . SER A 1 122 ? 3.117 2.926 -13.447 1.00 98.25 122 SER A CA 1
ATOM 929 C C . SER A 1 122 ? 1.685 3.021 -12.928 1.00 98.25 122 SER A C 1
ATOM 931 O O . SER A 1 122 ? 1.463 2.778 -11.747 1.00 98.25 122 SER A O 1
ATOM 933 N N . ALA A 1 123 ? 0.711 3.331 -13.788 1.00 97.88 123 ALA A N 1
ATOM 934 C CA . ALA A 1 123 ? -0.692 3.415 -13.390 1.00 97.88 123 ALA A CA 1
ATOM 935 C C . ALA A 1 123 ? -1.207 2.069 -12.861 1.00 97.88 123 ALA A C 1
ATOM 937 O O . ALA A 1 123 ? -1.872 2.021 -11.827 1.00 97.88 123 ALA A O 1
ATOM 938 N N . PHE A 1 124 ? -0.848 0.972 -13.529 1.00 98.38 124 PHE A N 1
ATOM 939 C CA . PHE A 1 124 ? -1.203 -0.374 -13.096 1.00 98.38 124 PHE A CA 1
ATOM 940 C C . PHE A 1 124 ? -0.639 -0.695 -11.707 1.00 98.38 124 PHE A C 1
ATOM 942 O O . PHE A 1 124 ? -1.393 -1.081 -10.813 1.00 98.38 124 PHE A O 1
ATOM 949 N N . VAL A 1 125 ? 0.661 -0.470 -11.496 1.00 98.31 125 VAL A N 1
ATOM 950 C CA . VAL A 1 125 ? 1.318 -0.706 -10.202 1.00 98.31 125 VAL A CA 1
ATOM 951 C C . VAL A 1 125 ? 0.684 0.147 -9.107 1.00 98.31 125 VAL A C 1
ATOM 953 O O . VAL A 1 125 ? 0.403 -0.368 -8.029 1.00 98.31 125 VAL A O 1
ATOM 956 N N . THR A 1 126 ? 0.396 1.423 -9.374 1.00 98.19 126 THR A N 1
ATOM 957 C CA . THR A 1 126 ? -0.256 2.307 -8.399 1.00 98.19 126 THR A CA 1
ATOM 958 C C . THR A 1 126 ? -1.641 1.803 -8.004 1.00 98.19 126 THR A C 1
ATOM 960 O O . THR A 1 126 ? -1.961 1.790 -6.819 1.00 98.19 126 THR A O 1
ATOM 963 N N . VAL A 1 127 ? -2.460 1.361 -8.962 1.00 98.19 127 VAL A N 1
ATOM 964 C CA . VAL A 1 127 ? -3.803 0.833 -8.671 1.00 98.19 127 VAL A CA 1
ATOM 965 C C . VAL A 1 127 ? -3.716 -0.441 -7.835 1.00 98.19 127 VAL A C 1
ATOM 967 O O . VAL A 1 127 ? -4.397 -0.547 -6.815 1.00 98.19 127 VAL A O 1
ATOM 970 N N . VAL A 1 128 ? -2.851 -1.380 -8.223 1.00 98.12 128 VAL A N 1
ATOM 971 C CA . VAL A 1 128 ? -2.642 -2.628 -7.475 1.00 98.12 128 VAL A CA 1
ATOM 972 C C . VAL A 1 128 ? -2.156 -2.330 -6.058 1.00 98.12 128 VAL A C 1
ATOM 974 O O . VAL A 1 128 ? -2.713 -2.860 -5.099 1.00 98.12 128 VAL A O 1
ATOM 977 N N . LEU A 1 129 ? -1.174 -1.438 -5.912 1.00 97.69 129 LEU A N 1
ATOM 978 C CA . LEU A 1 129 ? -0.642 -1.043 -4.612 1.00 97.69 129 LEU A CA 1
ATOM 979 C C . LEU A 1 129 ? -1.708 -0.363 -3.746 1.00 97.69 129 LEU A C 1
ATOM 981 O O . LEU A 1 129 ? -1.793 -0.650 -2.558 1.00 97.69 129 LEU A O 1
ATOM 985 N N . MET A 1 130 ? -2.544 0.500 -4.325 1.00 97.19 130 MET A N 1
ATOM 986 C CA . MET A 1 130 ? -3.617 1.183 -3.599 1.00 97.19 130 MET A CA 1
ATOM 987 C C . MET A 1 130 ? -4.677 0.201 -3.091 1.00 97.19 130 MET A C 1
ATOM 989 O O . MET A 1 130 ? -5.125 0.319 -1.952 1.00 97.19 130 MET A O 1
ATOM 993 N N . ILE A 1 131 ? -5.039 -0.801 -3.898 1.00 97.69 131 ILE A N 1
ATOM 994 C CA . ILE A 1 131 ? -5.956 -1.871 -3.484 1.00 97.69 131 ILE A CA 1
ATOM 995 C C . ILE A 1 131 ? -5.319 -2.725 -2.379 1.00 97.69 131 ILE A C 1
ATOM 997 O O . ILE A 1 131 ? -5.967 -2.992 -1.365 1.00 97.69 131 ILE A O 1
ATOM 1001 N N . ALA A 1 132 ? -4.051 -3.113 -2.545 1.00 95.62 132 ALA A N 1
ATOM 1002 C CA . ALA A 1 132 ? -3.321 -3.913 -1.567 1.00 95.62 132 ALA A CA 1
ATOM 1003 C C . ALA A 1 132 ? -3.193 -3.185 -0.219 1.00 95.62 132 ALA A C 1
ATOM 1005 O O . ALA A 1 132 ? -3.572 -3.738 0.808 1.00 95.62 132 ALA A O 1
ATOM 1006 N N . LEU A 1 133 ? -2.751 -1.922 -0.218 1.00 96.31 133 LEU A N 1
ATOM 1007 C CA . LEU A 1 133 ? -2.651 -1.092 0.987 1.00 96.31 133 LEU A CA 1
ATOM 1008 C C . LEU A 1 133 ? -4.025 -0.881 1.647 1.00 96.31 133 LEU A C 1
ATOM 1010 O O . LEU A 1 133 ? -4.139 -0.878 2.873 1.00 96.31 133 LEU A O 1
ATOM 1014 N N . GLY A 1 134 ? -5.076 -0.733 0.834 1.00 95.12 134 GLY A N 1
ATOM 1015 C CA . GLY A 1 134 ? -6.459 -0.642 1.296 1.00 95.12 134 GLY A CA 1
ATOM 1016 C C . GLY A 1 134 ? -6.867 -1.846 2.144 1.00 95.12 134 GLY A C 1
ATOM 1017 O O . GLY A 1 134 ? -7.297 -1.685 3.286 1.00 95.12 134 GLY A O 1
ATOM 1018 N N . ARG A 1 135 ? -6.678 -3.048 1.592 1.00 93.12 135 ARG A N 1
ATOM 1019 C CA . ARG A 1 135 ? -7.098 -4.308 2.219 1.00 93.12 135 ARG A CA 1
ATOM 1020 C C . ARG A 1 135 ? -6.176 -4.785 3.332 1.00 93.12 135 ARG A C 1
ATOM 1022 O O . ARG A 1 135 ? -6.657 -5.350 4.305 1.00 93.12 135 ARG A O 1
ATOM 1029 N N . TRP A 1 136 ? -4.875 -4.557 3.201 1.00 91.38 136 TRP A N 1
ATOM 1030 C CA . TRP A 1 136 ? -3.892 -5.090 4.141 1.00 91.38 136 TRP A CA 1
ATOM 1031 C C . TRP A 1 136 ? -3.617 -4.161 5.328 1.00 91.38 136 TRP A C 1
ATOM 1033 O O . TRP A 1 136 ? -3.214 -4.627 6.387 1.00 91.38 136 TRP A O 1
ATOM 1043 N N . LEU A 1 137 ? -3.861 -2.852 5.183 1.00 93.50 137 LEU A N 1
ATOM 1044 C CA . LEU A 1 137 ? -3.512 -1.872 6.215 1.00 93.50 137 LEU A CA 1
ATOM 1045 C C . LEU A 1 137 ? -4.695 -0.992 6.638 1.00 93.50 137 LEU A C 1
ATOM 1047 O O . LEU A 1 137 ? -5.039 -0.935 7.818 1.00 93.50 137 LEU A O 1
ATOM 1051 N N . LEU A 1 138 ? -5.325 -0.289 5.692 1.00 95.88 138 LEU A N 1
ATOM 1052 C CA . LEU A 1 138 ? -6.331 0.733 6.011 1.00 95.88 138 LEU A CA 1
ATOM 1053 C C . LEU A 1 138 ? -7.594 0.139 6.650 1.00 95.88 138 LEU A C 1
ATOM 1055 O O . LEU A 1 138 ? -8.043 0.642 7.682 1.00 95.88 138 LEU A O 1
ATOM 1059 N N . GLU A 1 139 ? -8.152 -0.926 6.070 1.00 96.06 139 GLU A N 1
ATOM 1060 C CA . GLU A 1 139 ? -9.323 -1.621 6.624 1.00 96.06 139 GLU A CA 1
ATOM 1061 C C . GLU A 1 139 ? -9.058 -2.180 8.046 1.00 96.06 139 GLU A C 1
ATOM 1063 O O . GLU A 1 139 ? -9.834 -1.856 8.957 1.00 96.06 139 GLU A O 1
ATOM 1068 N N . PRO A 1 140 ? -7.954 -2.915 8.308 1.00 96.06 140 PRO A N 1
ATOM 1069 C CA . PRO A 1 140 ? -7.597 -3.364 9.659 1.00 96.06 140 PRO A CA 1
ATOM 1070 C C . PRO A 1 140 ? -7.416 -2.240 10.685 1.00 96.06 140 PRO A C 1
ATOM 1072 O O . PRO A 1 140 ? -7.931 -2.329 11.804 1.00 96.06 140 PRO A O 1
ATOM 1075 N N . ILE A 1 141 ? -6.737 -1.149 10.318 1.00 96.38 141 ILE A N 1
ATOM 1076 C CA . ILE A 1 141 ? -6.529 -0.006 11.221 1.00 96.38 141 ILE A CA 1
ATOM 1077 C C . ILE A 1 141 ? -7.864 0.660 11.577 1.00 96.38 141 ILE A C 1
ATOM 1079 O O . ILE A 1 141 ? -8.095 1.008 12.739 1.00 96.38 141 ILE A O 1
ATOM 1083 N N . LEU A 1 142 ? -8.763 0.832 10.603 1.00 96.56 142 LEU A N 1
ATOM 1084 C CA . LEU A 1 142 ? -10.088 1.403 10.850 1.00 96.56 142 LEU A CA 1
ATOM 1085 C C . LEU A 1 142 ? -10.946 0.496 11.736 1.00 96.56 142 LEU A C 1
ATOM 1087 O O . LEU A 1 142 ? -11.641 1.000 12.621 1.00 96.56 142 LEU A O 1
ATOM 1091 N N . PHE A 1 143 ? -10.857 -0.821 11.546 1.00 96.75 143 PHE A N 1
ATOM 1092 C CA . PHE A 1 143 ? -11.510 -1.797 12.414 1.00 96.75 143 PHE A CA 1
ATOM 1093 C C . PHE A 1 143 ? -11.016 -1.692 13.863 1.00 96.75 143 PHE A C 1
ATOM 1095 O O . PHE A 1 143 ? -11.822 -1.627 14.796 1.00 96.75 143 PHE A O 1
ATOM 1102 N N . LEU A 1 144 ? -9.697 -1.626 14.068 1.00 96.38 144 LEU A N 1
ATOM 1103 C CA . LEU A 1 144 ? -9.122 -1.473 15.402 1.00 96.38 144 LEU A CA 1
ATOM 1104 C C . LEU A 1 144 ? -9.551 -0.151 16.048 1.00 96.38 144 LEU A C 1
ATOM 1106 O O . LEU A 1 144 ? -9.971 -0.133 17.206 1.00 96.38 144 LEU A O 1
ATOM 1110 N N . ARG A 1 145 ? -9.510 0.950 15.286 1.00 96.56 145 ARG A N 1
ATOM 1111 C CA . ARG A 1 145 ? -9.979 2.267 15.735 1.00 96.56 145 ARG A CA 1
ATOM 1112 C C . ARG A 1 145 ? -11.433 2.222 16.203 1.00 96.56 145 ARG A C 1
ATOM 1114 O O . ARG A 1 145 ? -11.735 2.802 17.244 1.00 96.56 145 ARG A O 1
ATOM 1121 N N . ASP A 1 146 ? -12.332 1.573 15.463 1.00 96.38 146 ASP A N 1
ATOM 1122 C CA . ASP A 1 146 ? -13.746 1.483 15.851 1.00 96.38 146 ASP A CA 1
ATOM 1123 C C . ASP A 1 146 ? -13.921 0.720 17.171 1.00 96.38 146 ASP A C 1
ATOM 1125 O O . ASP A 1 146 ? -14.611 1.194 18.073 1.00 96.38 146 ASP A O 1
ATOM 1129 N N . ASN A 1 147 ? -13.223 -0.408 17.342 1.00 96.00 147 ASN A N 1
ATOM 1130 C CA . ASN A 1 147 ? -13.261 -1.170 18.593 1.00 96.00 147 ASN A CA 1
ATOM 1131 C C . ASN A 1 147 ? -12.695 -0.374 19.780 1.00 96.00 147 ASN A C 1
ATOM 1133 O O . ASN A 1 147 ? -13.282 -0.391 20.862 1.00 96.00 147 ASN A O 1
ATOM 1137 N N . LEU A 1 148 ? -11.612 0.384 19.580 1.00 96.12 148 LEU A N 1
ATOM 1138 C CA . LEU A 1 148 ? -11.073 1.288 20.602 1.00 96.12 148 LEU A CA 1
ATOM 1139 C C . LEU A 1 148 ? -12.065 2.402 20.965 1.00 96.12 148 LEU A C 1
ATOM 1141 O O . LEU A 1 148 ? -12.235 2.717 22.142 1.00 96.12 148 LEU A O 1
ATOM 1145 N N . LEU A 1 149 ? -12.761 2.977 19.981 1.00 95.94 149 LEU A N 1
ATOM 1146 C CA . LEU A 1 149 ? -13.792 3.990 20.226 1.00 95.94 149 LEU A CA 1
ATOM 1147 C C . LEU A 1 149 ? -14.989 3.419 20.992 1.00 95.94 149 LEU A C 1
ATOM 1149 O O . LEU A 1 149 ? -15.513 4.089 21.883 1.00 95.94 149 LEU A O 1
ATOM 1153 N N . ARG A 1 150 ? -15.418 2.191 20.682 1.00 95.06 150 ARG A N 1
ATOM 1154 C CA . ARG A 1 150 ? -16.469 1.499 21.443 1.00 95.06 150 ARG A CA 1
ATOM 1155 C C . ARG A 1 150 ? -16.039 1.257 22.884 1.00 95.06 150 ARG A C 1
ATOM 1157 O O . ARG A 1 150 ? -16.793 1.582 23.797 1.00 95.06 150 ARG A O 1
ATOM 1164 N N . ALA A 1 151 ? -14.805 0.797 23.081 1.00 95.81 151 ALA A N 1
ATOM 1165 C CA . ALA A 1 151 ? -14.244 0.587 24.408 1.00 95.81 151 ALA A CA 1
ATOM 1166 C C . ALA A 1 151 ? -14.116 1.876 25.218 1.00 95.81 151 ALA A C 1
ATOM 1168 O O . ALA A 1 151 ? -14.418 1.894 26.404 1.00 95.81 151 ALA A O 1
ATOM 1169 N N . SER A 1 152 ? -13.740 2.977 24.570 1.00 95.50 152 SER A N 1
ATOM 1170 C CA . SER A 1 152 ? -13.696 4.285 25.219 1.00 95.50 152 SER A CA 1
ATOM 1171 C C . SER A 1 152 ? -15.086 4.787 25.624 1.00 95.50 152 SER A C 1
ATOM 1173 O O . SER A 1 152 ? -15.215 5.395 26.684 1.00 95.50 152 SER A O 1
ATOM 1175 N N . LYS A 1 153 ? -16.122 4.548 24.808 1.00 95.00 153 LYS A N 1
ATOM 1176 C CA . LYS A 1 153 ? -17.501 4.974 25.106 1.00 95.00 153 LYS A CA 1
ATOM 1177 C C . LYS A 1 153 ? -18.172 4.121 26.180 1.00 95.00 153 LYS A C 1
ATOM 1179 O O . LYS A 1 153 ? -18.962 4.655 26.952 1.00 95.00 153 LYS A O 1
ATOM 1184 N N . ASN A 1 154 ? -17.893 2.820 26.213 1.00 95.12 154 ASN A N 1
ATOM 1185 C CA . ASN A 1 154 ? -18.441 1.904 27.209 1.00 95.12 154 ASN A CA 1
ATOM 1186 C C . ASN A 1 154 ? -17.351 0.962 27.753 1.00 95.12 154 ASN A C 1
ATOM 1188 O O . ASN A 1 154 ? -17.250 -0.176 27.298 1.00 95.12 154 ASN A O 1
ATOM 1192 N N . PRO A 1 155 ? -16.534 1.415 28.721 1.00 93.12 155 PRO A N 1
ATOM 1193 C CA . PRO A 1 155 ? -15.396 0.637 29.212 1.00 93.12 155 PRO A CA 1
ATOM 1194 C C . PRO A 1 155 ? -15.780 -0.661 29.930 1.00 93.12 155 PRO A C 1
ATOM 1196 O O . PRO A 1 155 ? -15.027 -1.625 29.870 1.00 93.12 155 PRO A O 1
ATOM 1199 N N . GLU A 1 156 ? -16.938 -0.703 30.597 1.00 93.44 156 GLU A N 1
ATOM 1200 C CA . GLU A 1 156 ? -17.409 -1.883 31.343 1.00 93.44 156 GLU A CA 1
ATOM 1201 C C . GLU A 1 156 ? -17.949 -2.982 30.418 1.00 93.44 156 GLU A C 1
ATOM 1203 O O . GLU A 1 156 ? -17.787 -4.168 30.693 1.00 93.44 156 GLU A O 1
ATOM 1208 N N . ASN A 1 157 ? -18.590 -2.598 29.310 1.00 94.75 157 ASN A N 1
ATOM 1209 C CA . ASN A 1 157 ? -19.090 -3.536 28.311 1.00 94.75 157 ASN A CA 1
ATOM 1210 C C . ASN A 1 157 ? -18.849 -2.993 26.893 1.00 94.75 157 ASN A C 1
ATOM 1212 O O . ASN A 1 157 ? -19.763 -2.458 26.256 1.00 94.75 157 ASN A O 1
ATOM 1216 N N . PRO A 1 158 ? -17.615 -3.120 26.385 1.00 91.38 158 PRO A N 1
ATOM 1217 C CA . PRO A 1 158 ? -17.186 -2.441 25.169 1.00 91.38 158 PRO A CA 1
ATOM 1218 C C . PRO A 1 158 ? -17.812 -3.007 23.888 1.00 91.38 158 PRO A C 1
ATOM 1220 O O . PRO A 1 158 ? -17.727 -2.362 22.846 1.00 91.38 158 PRO A O 1
ATOM 1223 N N . GLY A 1 159 ? -18.444 -4.188 23.926 1.00 90.94 159 GLY A N 1
ATOM 1224 C CA . GLY A 1 159 ? -19.088 -4.783 22.747 1.00 90.94 159 GLY A CA 1
ATOM 1225 C C . GLY A 1 159 ? -18.124 -4.980 21.569 1.00 90.94 159 GLY A C 1
ATOM 1226 O O . GLY A 1 159 ? -18.484 -4.708 20.419 1.00 90.94 159 GLY A O 1
ATOM 1227 N N . VAL A 1 160 ? -16.880 -5.376 21.867 1.00 89.88 160 VAL A N 1
ATOM 1228 C CA . VAL A 1 160 ? -15.841 -5.597 20.855 1.00 89.88 160 VAL A CA 1
ATOM 1229 C C . VAL A 1 160 ? -16.178 -6.784 19.962 1.00 89.88 160 VAL A C 1
ATOM 1231 O O . VAL A 1 160 ? -16.614 -7.832 20.438 1.00 89.88 160 VAL A O 1
ATOM 1234 N N . GLN A 1 161 ? -15.947 -6.616 18.665 1.00 89.19 161 GLN A N 1
ATOM 1235 C CA . GLN A 1 161 ? -16.152 -7.666 17.669 1.00 89.19 161 GLN A CA 1
ATOM 1236 C C . GLN A 1 161 ? -14.918 -8.570 17.582 1.00 89.19 161 GLN A C 1
ATOM 1238 O O . GLN A 1 161 ? -13.808 -8.151 17.915 1.00 89.19 161 GLN A O 1
ATOM 1243 N N . GLU A 1 162 ? -15.100 -9.811 17.134 1.00 90.06 162 GLU A N 1
ATOM 1244 C CA . GLU A 1 162 ? -13.967 -10.674 16.795 1.00 90.06 162 GLU A CA 1
ATOM 1245 C C . GLU A 1 162 ? -13.238 -10.140 15.561 1.00 90.06 162 GLU A C 1
ATOM 1247 O O . GLU A 1 162 ? -13.856 -9.585 14.649 1.00 90.06 162 GLU A O 1
ATOM 1252 N N . SER A 1 163 ? -11.909 -10.263 15.566 1.00 92.88 163 SER A N 1
ATOM 1253 C CA . SER A 1 163 ? -11.088 -9.837 14.436 1.00 92.88 163 SER A CA 1
ATOM 1254 C C . SER A 1 163 ? -11.377 -10.736 13.230 1.00 92.88 163 SER A C 1
ATOM 1256 O O . SER A 1 163 ? -11.223 -11.950 13.358 1.00 92.88 163 SER A O 1
ATOM 1258 N N . PRO A 1 164 ? -11.748 -10.181 12.061 1.00 92.69 164 PRO A N 1
ATOM 1259 C CA . PRO A 1 164 ? -11.852 -10.951 10.822 1.00 92.69 164 PRO A CA 1
ATOM 1260 C C . PRO A 1 164 ? -10.483 -11.190 10.158 1.00 92.69 164 PRO A C 1
ATOM 1262 O O . PRO A 1 164 ? -10.415 -11.853 9.126 1.00 92.69 164 PRO A O 1
ATOM 1265 N N . TYR A 1 165 ? -9.411 -10.610 10.705 1.00 93.19 165 TYR A N 1
ATOM 1266 C CA . TYR A 1 165 ? -8.056 -10.677 10.161 1.00 93.19 165 TYR A CA 1
ATOM 1267 C C . TYR A 1 165 ? -7.261 -11.814 10.802 1.00 93.19 165 TYR A C 1
ATOM 1269 O O . TYR A 1 165 ? -7.417 -12.075 11.997 1.00 93.19 165 TYR A O 1
ATOM 1277 N N . ASP A 1 166 ? -6.397 -12.446 10.009 1.00 92.00 166 ASP A N 1
ATOM 1278 C CA . ASP A 1 166 ? -5.539 -13.552 10.437 1.00 92.00 166 ASP A CA 1
ATOM 1279 C C . ASP A 1 166 ? -4.550 -13.100 11.520 1.00 92.00 166 ASP A C 1
ATOM 1281 O O . ASP A 1 166 ? -3.802 -12.143 11.330 1.00 92.00 166 ASP A O 1
ATOM 1285 N N . SER A 1 167 ? -4.534 -13.791 12.657 1.00 91.19 167 SER A N 1
ATOM 1286 C CA . SER A 1 167 ? -3.639 -13.473 13.769 1.00 91.19 167 SER A CA 1
ATOM 1287 C C . SER A 1 167 ? -2.187 -13.906 13.556 1.00 91.19 167 SER A C 1
ATOM 1289 O O . SER A 1 167 ? -1.326 -13.508 14.338 1.00 91.19 167 SER A O 1
ATOM 1291 N N . GLN A 1 168 ? -1.900 -14.691 12.512 1.00 90.50 168 GLN A N 1
ATOM 1292 C CA . GLN A 1 168 ? -0.533 -15.062 12.122 1.00 90.50 168 GLN A CA 1
ATOM 1293 C C . GLN A 1 168 ? 0.212 -13.923 11.400 1.00 90.50 168 GLN A C 1
ATOM 1295 O O . GLN A 1 168 ? 1.433 -13.984 11.268 1.00 90.50 168 GLN A O 1
ATOM 1300 N N . ASP A 1 169 ? -0.506 -12.899 10.931 1.00 91.56 169 ASP A N 1
ATOM 1301 C CA . ASP A 1 169 ? 0.045 -11.675 10.333 1.00 91.56 169 ASP A CA 1
ATOM 1302 C C . ASP A 1 169 ? 0.427 -10.665 11.435 1.00 91.56 169 ASP A C 1
ATOM 1304 O O . ASP A 1 169 ? -0.211 -10.611 12.490 1.00 91.56 169 ASP A O 1
ATOM 1308 N N . GLU A 1 170 ? 1.436 -9.822 11.203 1.00 93.75 170 GLU A N 1
ATOM 1309 C CA . GLU A 1 170 ? 1.812 -8.734 12.104 1.00 93.75 170 GLU A CA 1
ATOM 1310 C C . GLU A 1 170 ? 0.639 -7.793 12.422 1.00 93.75 170 GLU A C 1
ATOM 1312 O O . GLU A 1 170 ? 0.455 -7.394 13.579 1.00 93.75 170 GLU A O 1
ATOM 1317 N N . VAL A 1 171 ? -0.176 -7.440 11.419 1.00 94.75 171 VAL A N 1
ATOM 1318 C CA . VAL A 1 171 ? -1.310 -6.519 11.615 1.00 94.75 171 VAL A CA 1
ATOM 1319 C C . VAL A 1 171 ? -2.432 -7.202 12.391 1.00 94.75 171 VAL A C 1
ATOM 1321 O O . VAL A 1 171 ? -2.943 -6.646 13.367 1.00 94.75 171 VAL A O 1
ATOM 1324 N N . GLY A 1 172 ? -2.821 -8.412 11.987 1.00 95.00 172 GLY A N 1
ATOM 1325 C CA . GLY A 1 172 ? -3.903 -9.138 12.649 1.00 95.00 172 GLY A CA 1
ATOM 1326 C C . GLY A 1 172 ? -3.531 -9.589 14.062 1.00 95.00 172 GLY A C 1
ATOM 1327 O O . GLY A 1 172 ? -4.346 -9.453 14.977 1.00 95.00 172 GLY A O 1
ATOM 1328 N N . GLY A 1 173 ? -2.282 -10.004 14.287 1.00 95.19 173 GLY A N 1
ATOM 1329 C CA . GLY A 1 173 ? -1.755 -10.311 15.615 1.00 95.19 173 GLY A CA 1
ATOM 1330 C C . GLY A 1 173 ? -1.787 -9.098 16.552 1.00 95.19 173 GLY A C 1
ATOM 1331 O O . GLY A 1 173 ? -2.217 -9.208 17.704 1.00 95.19 173 GLY A O 1
ATOM 1332 N N . ALA A 1 174 ? -1.430 -7.905 16.058 1.00 95.88 174 ALA A N 1
ATOM 1333 C CA . ALA A 1 174 ? -1.548 -6.668 16.835 1.00 95.88 174 ALA A CA 1
ATOM 1334 C C . ALA A 1 174 ? -3.008 -6.343 17.202 1.00 95.88 174 ALA A C 1
ATOM 1336 O O . ALA A 1 174 ? -3.288 -5.932 18.334 1.00 95.88 174 ALA A O 1
ATOM 1337 N N . ILE A 1 175 ? -3.949 -6.563 16.275 1.00 96.69 175 ILE A N 1
ATOM 1338 C CA . ILE A 1 175 ? -5.386 -6.397 16.530 1.00 96.69 175 ILE A CA 1
ATOM 1339 C C . ILE A 1 175 ? -5.857 -7.375 17.606 1.00 96.69 175 ILE A C 1
ATOM 1341 O O . ILE A 1 175 ? -6.550 -6.961 18.534 1.00 96.69 175 ILE A O 1
ATOM 1345 N N . GLU A 1 176 ? -5.466 -8.648 17.531 1.00 95.50 176 GLU A N 1
ATOM 1346 C CA . GLU A 1 176 ? -5.858 -9.655 18.518 1.00 95.50 176 GLU A CA 1
ATOM 1347 C C . GLU A 1 176 ? -5.394 -9.272 19.930 1.00 95.50 176 GLU A C 1
ATOM 1349 O O . GLU A 1 176 ? -6.186 -9.295 20.879 1.00 95.50 176 GLU A O 1
ATOM 1354 N N . ILE A 1 177 ? -4.130 -8.862 20.068 1.00 95.75 177 ILE A N 1
ATOM 1355 C CA . ILE A 1 177 ? -3.567 -8.420 21.348 1.00 95.75 177 ILE A CA 1
ATOM 1356 C C . ILE A 1 177 ? -4.342 -7.211 21.876 1.00 95.75 177 ILE A C 1
ATOM 1358 O O . ILE A 1 177 ? -4.734 -7.194 23.045 1.00 95.75 177 ILE A O 1
ATOM 1362 N N . ALA A 1 178 ? -4.622 -6.220 21.029 1.00 96.69 178 ALA A N 1
ATOM 1363 C CA . ALA A 1 178 ? -5.378 -5.042 21.435 1.00 96.69 178 ALA A CA 1
ATOM 1364 C C . ALA A 1 178 ? -6.805 -5.394 21.892 1.00 96.69 178 ALA A C 1
ATOM 1366 O O . ALA A 1 178 ? -7.247 -4.927 22.942 1.00 96.69 178 ALA A O 1
ATOM 1367 N N . LEU A 1 179 ? -7.514 -6.260 21.160 1.00 96.31 179 LEU A N 1
ATOM 1368 C CA . LEU A 1 179 ? -8.848 -6.726 21.549 1.00 96.31 179 LEU A CA 1
ATOM 1369 C C . LEU A 1 179 ? -8.818 -7.497 22.875 1.00 96.31 179 LEU A C 1
ATOM 1371 O O . LEU A 1 179 ? -9.704 -7.316 23.712 1.00 96.31 179 LEU A O 1
ATOM 1375 N N . ARG A 1 180 ? -7.787 -8.321 23.099 1.00 95.56 180 ARG A N 1
ATOM 1376 C CA . ARG A 1 180 ? -7.581 -9.035 24.365 1.00 95.56 180 ARG A CA 1
ATOM 1377 C C . ARG A 1 180 ? -7.386 -8.063 25.530 1.00 95.56 180 ARG A C 1
ATOM 1379 O O . ARG A 1 180 ? -8.033 -8.229 26.561 1.00 95.56 180 ARG A O 1
ATOM 1386 N N . LEU A 1 181 ? -6.573 -7.021 25.349 1.00 96.56 181 LEU A N 1
ATOM 1387 C CA . LEU A 1 181 ? -6.360 -5.977 26.357 1.00 96.56 181 LEU A CA 1
ATOM 1388 C C . LEU A 1 181 ? -7.644 -5.196 26.665 1.00 96.56 181 LEU A C 1
ATOM 1390 O O . LEU A 1 181 ? -7.907 -4.895 27.828 1.00 96.56 181 LEU A O 1
ATOM 1394 N N . ILE A 1 182 ? -8.467 -4.903 25.653 1.00 96.88 182 ILE A N 1
ATOM 1395 C CA . ILE A 1 182 ? -9.769 -4.251 25.857 1.00 96.88 182 ILE A CA 1
ATOM 1396 C C . ILE A 1 182 ? -10.684 -5.124 26.726 1.00 96.88 182 ILE A C 1
ATOM 1398 O O . ILE A 1 182 ? -11.268 -4.620 27.685 1.00 96.88 182 ILE A O 1
ATOM 1402 N N . ARG A 1 183 ? -10.797 -6.424 26.421 1.00 95.69 183 ARG A N 1
ATOM 1403 C CA . ARG A 1 183 ? -11.631 -7.356 27.203 1.00 95.69 183 ARG A CA 1
ATOM 1404 C C . ARG A 1 183 ? -11.141 -7.474 28.642 1.00 95.69 183 ARG A C 1
ATOM 1406 O O . ARG A 1 183 ? -11.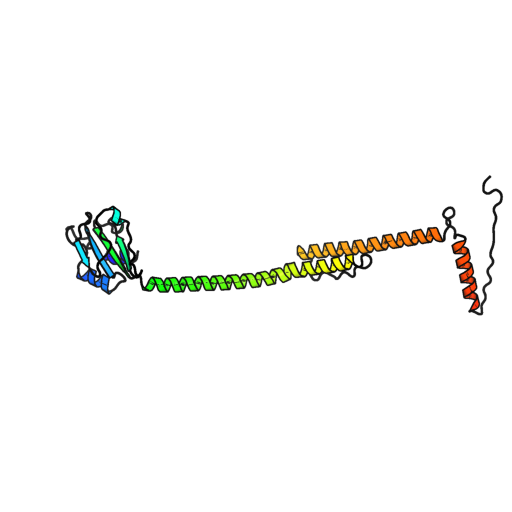932 -7.322 29.565 1.00 95.69 183 ARG A O 1
ATOM 1413 N N . GLN A 1 184 ? -9.834 -7.645 28.824 1.00 96.06 184 GLN A N 1
ATOM 1414 C CA . GLN A 1 184 ? -9.226 -7.723 30.149 1.00 96.06 184 GLN A CA 1
ATOM 1415 C C . GLN A 1 184 ? -9.463 -6.440 30.963 1.00 96.06 184 GLN A C 1
ATOM 1417 O O . GLN A 1 184 ? -9.722 -6.501 32.162 1.00 96.06 184 GLN A O 1
ATOM 1422 N N . ASN A 1 185 ? -9.411 -5.268 30.325 1.00 96.56 185 ASN A N 1
ATOM 1423 C CA . ASN A 1 185 ? -9.717 -4.004 30.990 1.00 96.56 185 ASN A CA 1
ATOM 1424 C C . ASN A 1 185 ? -11.192 -3.939 31.431 1.00 96.56 185 ASN A C 1
ATOM 1426 O O . ASN A 1 185 ? -11.472 -3.623 32.585 1.00 96.56 185 ASN A O 1
ATOM 1430 N N . ALA A 1 186 ? -12.128 -4.323 30.562 1.00 96.31 186 ALA A N 1
ATOM 1431 C CA . ALA A 1 186 ? -13.554 -4.357 30.892 1.00 96.31 186 ALA A CA 1
ATOM 1432 C C . ALA A 1 186 ? -13.874 -5.291 32.074 1.00 96.31 186 ALA A C 1
ATOM 1434 O O . ALA A 1 186 ? -14.622 -4.923 32.987 1.00 96.31 186 ALA A O 1
ATOM 1435 N N . GLU A 1 187 ? -13.262 -6.478 32.098 1.00 95.69 187 GLU A N 1
ATOM 1436 C CA . GLU A 1 187 ? -13.362 -7.425 33.215 1.00 95.69 187 GLU A CA 1
ATOM 1437 C C . GLU A 1 187 ? -12.809 -6.824 34.513 1.00 95.69 187 GLU A C 1
ATOM 1439 O O . GLU A 1 187 ? -13.481 -6.866 35.548 1.00 95.69 187 GLU A O 1
ATOM 1444 N N . ASN A 1 188 ? -11.631 -6.194 34.453 1.00 96.94 188 ASN A N 1
ATOM 1445 C CA . ASN A 1 188 ? -11.011 -5.543 35.606 1.00 96.94 188 ASN A CA 1
ATOM 1446 C C . ASN A 1 188 ? -11.885 -4.417 36.173 1.00 96.94 188 ASN A C 1
ATOM 1448 O O . ASN A 1 188 ? -12.094 -4.359 37.386 1.00 96.94 188 ASN A O 1
ATOM 1452 N N . ILE A 1 189 ? -12.428 -3.542 35.321 1.00 95.62 189 ILE A N 1
ATOM 1453 C CA . ILE A 1 189 ? -13.309 -2.447 35.756 1.00 95.62 189 ILE A CA 1
ATOM 1454 C C . ILE A 1 189 ? -14.563 -3.019 36.423 1.00 95.62 189 ILE A C 1
ATOM 1456 O O . ILE A 1 189 ? -14.935 -2.584 37.514 1.00 95.62 189 ILE A O 1
ATOM 1460 N N . THR A 1 190 ? -15.185 -4.026 35.806 1.00 94.94 190 THR A N 1
ATOM 1461 C CA . THR A 1 190 ? -16.392 -4.669 36.341 1.00 94.94 190 THR A CA 1
ATOM 1462 C C . THR A 1 190 ? -16.125 -5.300 37.709 1.00 94.94 190 THR A C 1
ATOM 1464 O O . THR A 1 190 ? -16.925 -5.148 38.633 1.00 94.94 190 THR A O 1
ATOM 1467 N N . HIS A 1 191 ? -14.986 -5.976 37.869 1.00 95.19 191 HIS A N 1
ATOM 1468 C CA . HIS A 1 191 ? -14.583 -6.578 39.136 1.00 95.19 191 HIS A CA 1
ATOM 1469 C C . HIS A 1 191 ? -14.356 -5.522 40.229 1.00 95.19 191 HIS A C 1
ATOM 1471 O O . HIS A 1 191 ? -14.879 -5.655 41.336 1.00 95.19 191 HIS A O 1
ATOM 1477 N N . ILE A 1 192 ? -13.622 -4.447 39.916 1.00 95.44 192 ILE A N 1
ATOM 1478 C CA . ILE A 1 192 ? -13.361 -3.344 40.854 1.00 95.44 192 ILE A CA 1
ATOM 1479 C C . ILE A 1 192 ? -14.673 -2.700 41.304 1.00 95.44 192 ILE A C 1
ATOM 1481 O O . ILE A 1 192 ? -14.874 -2.483 42.499 1.00 95.44 192 ILE A O 1
ATOM 1485 N N . LYS A 1 193 ? -15.585 -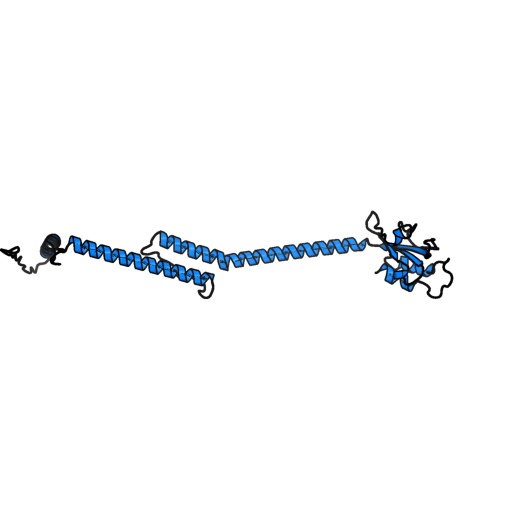2.434 40.364 1.00 94.00 193 LYS A N 1
ATOM 1486 C CA . LYS A 1 193 ? -16.885 -1.830 40.655 1.00 94.00 193 LYS A CA 1
ATOM 1487 C C . LYS A 1 193 ? -17.725 -2.699 41.587 1.00 94.00 193 LYS A C 1
ATOM 1489 O O . LYS A 1 193 ? -18.176 -2.201 42.612 1.00 94.00 193 LYS A O 1
ATOM 1494 N N . ARG A 1 194 ? -17.858 -3.998 41.294 1.00 94.12 194 ARG A N 1
ATOM 1495 C CA . ARG A 1 194 ? -18.581 -4.943 42.166 1.00 94.12 194 ARG A CA 1
ATOM 1496 C C . ARG A 1 194 ? -17.975 -5.006 43.564 1.00 94.12 194 ARG A C 1
ATOM 1498 O O . ARG A 1 194 ? -18.693 -4.910 44.550 1.00 94.12 194 ARG A O 1
ATOM 1505 N N . SER A 1 195 ? -16.647 -5.089 43.663 1.00 94.62 195 SER A N 1
ATOM 1506 C CA . SER A 1 195 ? -15.973 -5.101 44.964 1.00 94.62 195 SER A CA 1
ATOM 1507 C C . SER A 1 195 ? -16.208 -3.810 45.755 1.00 94.62 195 SER A C 1
ATOM 1509 O O . SER A 1 195 ? -16.299 -3.858 46.983 1.00 94.62 195 SER A O 1
ATOM 1511 N N . ALA A 1 196 ? -16.277 -2.660 45.081 1.00 94.00 196 ALA A N 1
ATOM 1512 C CA . ALA A 1 196 ? -16.587 -1.387 45.717 1.00 94.00 196 ALA A CA 1
ATOM 1513 C C . ALA A 1 196 ? -18.054 -1.328 46.173 1.00 94.00 196 ALA A C 1
ATOM 1515 O O . ALA A 1 196 ? -18.320 -0.909 47.299 1.00 94.00 196 ALA A O 1
ATOM 1516 N N . GLU A 1 197 ? -18.992 -1.794 45.344 1.00 94.50 197 GLU A N 1
ATOM 1517 C CA . GLU A 1 197 ? -20.418 -1.898 45.678 1.00 94.50 197 GLU A CA 1
ATOM 1518 C C . GLU A 1 197 ? -20.646 -2.804 46.897 1.00 94.50 197 GLU A C 1
ATOM 1520 O O . GLU A 1 197 ? -21.316 -2.387 47.842 1.00 94.50 197 GLU A O 1
ATOM 1525 N N . ASP A 1 198 ? -20.016 -3.981 46.945 1.00 92.31 198 ASP A N 1
ATOM 1526 C CA . ASP A 1 198 ? -20.083 -4.900 48.090 1.00 92.31 198 ASP A CA 1
ATOM 1527 C C . ASP A 1 198 ? -19.530 -4.266 49.369 1.00 92.31 198 ASP A C 1
ATOM 1529 O O . ASP A 1 198 ? -20.069 -4.449 50.464 1.00 92.31 198 ASP A O 1
ATOM 1533 N N . GLN A 1 199 ? -18.444 -3.499 49.248 1.00 91.88 199 GLN A N 1
ATOM 1534 C CA . GLN A 1 199 ? -17.850 -2.815 50.388 1.00 91.88 199 GLN A CA 1
ATOM 1535 C C . GLN A 1 199 ? -18.755 -1.698 50.910 1.00 91.88 199 GLN A C 1
ATOM 1537 O O . GLN A 1 199 ? -18.950 -1.589 52.121 1.00 91.88 199 GLN A O 1
ATOM 1542 N N . ILE A 1 200 ? -19.340 -0.902 50.014 1.00 92.50 200 ILE A N 1
ATOM 1543 C CA . ILE A 1 200 ? -20.326 0.123 50.371 1.00 92.50 200 ILE A CA 1
ATOM 1544 C C . ILE A 1 200 ? -21.550 -0.532 51.022 1.00 92.50 200 ILE A C 1
ATOM 1546 O O . ILE A 1 200 ? -22.017 -0.053 52.054 1.00 92.50 200 ILE A O 1
ATOM 1550 N N . HIS A 1 201 ? -22.037 -1.649 50.474 1.00 90.62 201 HIS A N 1
ATOM 1551 C CA . HIS A 1 201 ? -23.162 -2.394 51.034 1.00 90.62 201 HIS A CA 1
ATOM 1552 C C . HIS A 1 201 ? -22.864 -2.877 52.458 1.00 90.62 201 HIS A C 1
ATOM 1554 O O . HIS A 1 201 ? -23.667 -2.658 53.367 1.00 90.62 201 HIS A O 1
ATOM 1560 N N . ARG A 1 202 ? -21.677 -3.455 52.688 1.00 90.06 202 ARG A N 1
ATOM 1561 C CA . ARG A 1 202 ? -21.234 -3.843 54.035 1.00 90.06 202 ARG A CA 1
ATOM 1562 C C . ARG A 1 202 ? -21.206 -2.654 54.991 1.00 90.06 202 ARG A C 1
ATOM 1564 O O . ARG A 1 202 ? -21.770 -2.751 56.073 1.00 90.06 202 ARG A O 1
ATOM 1571 N N . LEU A 1 203 ? -20.627 -1.525 54.584 1.00 89.62 203 LEU A N 1
ATOM 1572 C CA . LEU A 1 203 ? -20.555 -0.319 55.418 1.00 89.62 203 LEU A CA 1
ATOM 1573 C C . LEU A 1 203 ? -21.935 0.287 55.732 1.00 89.62 203 LEU A C 1
ATOM 1575 O O . LEU A 1 203 ? -22.113 0.886 56.789 1.00 89.62 203 LEU A O 1
ATOM 1579 N N . ALA A 1 204 ? -22.911 0.143 54.833 1.00 90.62 204 ALA A N 1
ATOM 1580 C CA . ALA A 1 204 ? -24.256 0.686 55.015 1.00 90.62 204 ALA A CA 1
ATOM 1581 C C . ALA A 1 204 ? -25.159 -0.188 55.903 1.00 90.62 204 ALA A C 1
ATOM 1583 O O . ALA A 1 204 ? -26.037 0.346 56.586 1.00 90.62 204 ALA A O 1
ATOM 1584 N N . TYR A 1 205 ? -24.961 -1.511 55.902 1.00 92.81 205 TYR A N 1
ATOM 1585 C CA . TYR A 1 205 ? -25.898 -2.474 56.498 1.00 92.81 205 TYR A CA 1
ATOM 1586 C C . TYR A 1 205 ? -25.320 -3.350 57.609 1.00 92.81 205 TYR A C 1
ATOM 1588 O O . TYR A 1 205 ? -26.086 -3.992 58.325 1.00 92.81 205 TYR A O 1
ATOM 1596 N N . TYR A 1 206 ? -24.005 -3.363 57.798 1.00 93.31 206 TYR A N 1
ATOM 1597 C CA . TYR A 1 206 ? -23.346 -4.159 58.827 1.00 93.31 206 TYR A CA 1
ATOM 1598 C C . TYR A 1 206 ? -22.534 -3.261 59.757 1.00 93.31 206 TYR A C 1
ATOM 1600 O O . TYR A 1 206 ? -21.994 -2.233 59.351 1.00 93.31 206 TYR A O 1
ATOM 1608 N N . ASP A 1 207 ? -22.496 -3.630 61.032 1.00 92.19 207 ASP A N 1
ATOM 1609 C CA . ASP A 1 207 ? -21.684 -2.958 62.038 1.00 92.19 207 ASP A CA 1
ATOM 1610 C C . ASP A 1 207 ? -20.208 -3.354 61.883 1.00 92.19 207 ASP A C 1
ATOM 1612 O O . ASP A 1 207 ? -19.878 -4.532 61.733 1.00 92.19 207 ASP A O 1
ATOM 1616 N N . SER A 1 208 ? -19.308 -2.369 61.908 1.00 87.25 208 SER A N 1
ATOM 1617 C CA . SER A 1 208 ? -17.887 -2.584 61.616 1.00 87.25 208 SER A CA 1
ATOM 1618 C C . SER A 1 208 ? -17.123 -3.296 62.733 1.00 87.25 208 SER A C 1
ATOM 1620 O O . SER A 1 208 ? -16.085 -3.891 62.452 1.00 87.25 208 SER A O 1
ATOM 1622 N N . LEU A 1 209 ? -17.612 -3.249 63.978 1.00 88.56 209 LEU A N 1
ATOM 1623 C CA . LEU A 1 209 ? -16.967 -3.899 65.120 1.00 88.56 209 LEU A CA 1
ATOM 1624 C C . LEU A 1 209 ? -17.381 -5.371 65.237 1.00 88.56 209 LEU A C 1
ATOM 1626 O O . LEU A 1 209 ? -16.551 -6.222 65.544 1.00 88.56 209 LEU A O 1
ATOM 1630 N N . THR A 1 210 ? -18.658 -5.670 64.998 1.00 89.12 210 THR A N 1
ATOM 1631 C CA . THR A 1 210 ? -19.241 -7.002 65.244 1.00 89.12 210 THR A CA 1
ATOM 1632 C C . THR A 1 210 ? -19.482 -7.822 63.978 1.00 89.12 210 THR A C 1
ATOM 1634 O O . THR A 1 210 ? -19.642 -9.038 64.061 1.00 89.12 210 THR A O 1
ATOM 1637 N N . GLY A 1 211 ? -19.544 -7.185 62.804 1.00 88.69 211 GLY A N 1
ATOM 1638 C CA . GLY A 1 211 ? -19.928 -7.835 61.548 1.00 88.69 211 GLY A CA 1
ATOM 1639 C C . GLY A 1 211 ? -21.399 -8.263 61.491 1.00 88.69 211 GLY A C 1
ATOM 1640 O O . GLY A 1 211 ? -21.806 -8.921 60.534 1.00 88.69 211 GLY A O 1
ATOM 1641 N N . LEU A 1 212 ? -22.206 -7.907 62.496 1.00 91.81 212 LEU A N 1
ATOM 1642 C CA . LEU A 1 212 ? -23.636 -8.202 62.541 1.00 91.81 212 LEU A CA 1
ATOM 1643 C C . LEU A 1 212 ? -24.441 -7.165 61.740 1.00 91.81 2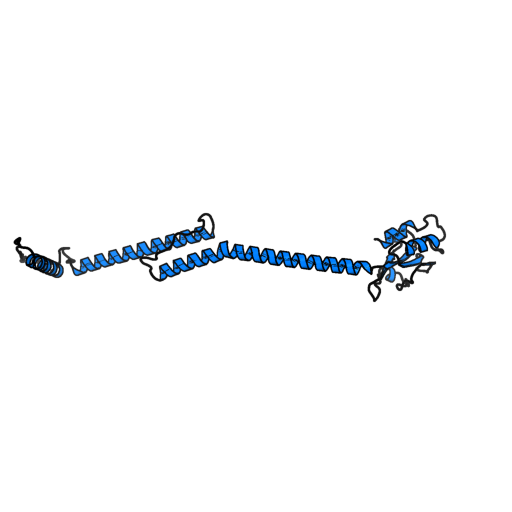12 LEU A C 1
ATOM 1645 O O . LEU A 1 212 ? -23.977 -6.036 61.557 1.00 91.81 212 LEU A O 1
ATOM 1649 N N . PRO A 1 213 ? -25.658 -7.513 61.275 1.00 92.25 213 PRO A N 1
ATOM 1650 C CA . PRO A 1 213 ? -26.597 -6.550 60.713 1.00 92.25 213 PRO A CA 1
ATOM 1651 C C . PRO A 1 213 ? -26.774 -5.345 61.633 1.00 92.25 213 PRO A C 1
ATOM 1653 O O . PRO A 1 213 ? -27.099 -5.485 62.813 1.00 92.25 213 PRO A O 1
ATOM 1656 N N . ASN A 1 214 ? -26.583 -4.151 61.089 1.00 94.12 214 ASN A N 1
ATOM 1657 C CA . ASN A 1 214 ? -26.787 -2.930 61.843 1.00 94.12 214 ASN A CA 1
ATOM 1658 C C . ASN A 1 214 ? -28.288 -2.632 62.005 1.00 94.12 214 ASN A C 1
ATOM 1660 O O . ASN A 1 214 ? -29.171 -3.281 61.430 1.00 94.12 214 ASN A O 1
ATOM 1664 N N . ARG A 1 215 ? -28.588 -1.586 62.778 1.00 92.69 215 ARG A N 1
ATOM 1665 C CA . ARG A 1 215 ? -29.967 -1.153 63.030 1.00 92.69 215 ARG A CA 1
ATOM 1666 C C . ARG A 1 215 ? -30.742 -0.851 61.741 1.00 92.69 215 ARG A C 1
ATOM 1668 O O . ARG A 1 215 ? -31.945 -1.100 61.695 1.00 92.69 215 ARG A O 1
ATOM 1675 N N . THR A 1 216 ? -30.078 -0.335 60.707 1.00 93.06 216 THR A N 1
ATOM 1676 C CA . THR A 1 216 ? -30.695 -0.034 59.407 1.00 93.06 216 THR A CA 1
ATOM 1677 C C . THR A 1 216 ? -31.162 -1.313 58.718 1.00 93.06 216 THR A C 1
ATOM 1679 O O . THR A 1 216 ? -32.340 -1.412 58.368 1.00 93.06 216 THR A O 1
ATOM 1682 N N . LEU A 1 217 ? -30.283 -2.316 58.594 1.00 93.06 217 LEU A N 1
ATOM 1683 C CA . LEU A 1 217 ? -30.622 -3.602 57.980 1.00 93.06 217 LEU A CA 1
ATOM 1684 C C . LEU A 1 217 ? -31.715 -4.335 58.764 1.00 93.06 217 LEU A C 1
ATOM 1686 O O . LEU A 1 217 ? -32.651 -4.872 58.168 1.00 93.06 217 LEU A O 1
ATOM 1690 N N . PHE A 1 218 ? -31.641 -4.307 60.098 1.00 93.44 218 PHE A N 1
ATOM 1691 C CA . PHE A 1 218 ? -32.667 -4.886 60.965 1.00 93.44 218 PHE A CA 1
ATOM 1692 C C . PHE A 1 218 ? -34.052 -4.275 60.702 1.00 93.44 218 PHE A C 1
ATOM 1694 O O . PHE A 1 218 ? -35.014 -5.004 60.454 1.00 93.44 218 PHE A O 1
ATOM 1701 N N . LEU A 1 219 ? -34.163 -2.941 60.705 1.00 92.88 219 LEU A N 1
ATOM 1702 C CA . LEU A 1 219 ? -35.441 -2.253 60.495 1.00 92.88 219 LEU A CA 1
ATOM 1703 C C . LEU A 1 219 ? -35.998 -2.464 59.083 1.00 92.88 219 LEU A C 1
ATOM 1705 O O . LEU A 1 219 ? -37.209 -2.633 58.928 1.00 92.88 219 LEU A O 1
ATOM 1709 N N . GLN A 1 220 ? -35.136 -2.478 58.064 1.00 91.50 220 GLN A N 1
ATOM 1710 C CA . GLN A 1 220 ? -35.544 -2.768 56.690 1.00 91.50 220 GLN A CA 1
ATOM 1711 C C . GLN A 1 220 ? -36.115 -4.184 56.574 1.00 91.50 220 GLN A C 1
ATOM 1713 O O . GLN A 1 220 ? -37.232 -4.350 56.083 1.00 91.50 220 GLN A O 1
ATOM 1718 N N . THR A 1 221 ? -35.394 -5.177 57.099 1.00 90.12 221 THR A N 1
ATOM 1719 C CA . THR A 1 221 ? -35.821 -6.583 57.088 1.00 90.12 221 THR A CA 1
ATOM 1720 C C . THR A 1 221 ? -37.142 -6.758 57.837 1.00 90.12 221 THR A C 1
ATOM 1722 O O . THR A 1 221 ? -38.068 -7.391 57.336 1.00 90.12 221 THR A O 1
ATOM 1725 N N . LEU A 1 222 ? -37.283 -6.138 59.014 1.00 89.69 222 LEU A N 1
ATOM 1726 C CA . LEU A 1 222 ? -38.514 -6.176 59.805 1.00 89.69 222 LEU A CA 1
ATOM 1727 C C . LEU A 1 222 ? -39.705 -5.568 59.044 1.00 89.69 222 LEU A C 1
ATOM 1729 O O . LEU A 1 222 ? -40.800 -6.134 59.037 1.00 89.69 222 LEU A O 1
ATOM 1733 N N . SER A 1 223 ? -39.496 -4.428 58.381 1.00 88.75 223 SER A N 1
ATOM 1734 C CA . SER A 1 223 ? -40.514 -3.754 57.567 1.00 88.75 223 SER A CA 1
ATOM 1735 C C . SER A 1 223 ? -40.948 -4.607 56.374 1.00 88.75 223 SER A C 1
ATOM 1737 O O . SER A 1 223 ? -42.146 -4.779 56.143 1.00 88.75 223 SER A O 1
ATOM 1739 N N . GLU A 1 224 ? -39.996 -5.196 55.650 1.00 87.31 224 GLU A N 1
ATOM 1740 C CA . GLU A 1 224 ? -40.259 -6.081 54.511 1.00 87.31 224 GLU A CA 1
ATOM 1741 C C . GLU A 1 224 ? -41.055 -7.324 54.929 1.00 87.31 224 GLU A C 1
ATOM 1743 O O . GLU A 1 224 ? -42.114 -7.605 54.362 1.00 87.31 224 GLU A O 1
ATOM 1748 N N . GLN A 1 225 ? -40.625 -7.997 55.999 1.00 84.75 225 GLN A N 1
ATOM 1749 C CA . GLN A 1 225 ? -41.327 -9.151 56.568 1.00 84.75 225 GLN A CA 1
ATOM 1750 C C . GLN A 1 225 ? -42.746 -8.799 57.037 1.00 84.75 225 GLN A C 1
ATOM 1752 O O . GLN A 1 225 ? -43.666 -9.610 56.918 1.00 84.75 225 GLN A O 1
ATOM 1757 N N . THR A 1 226 ? -42.961 -7.578 57.532 1.00 82.19 226 THR A N 1
ATOM 1758 C CA . THR A 1 226 ? -44.296 -7.108 57.931 1.00 82.19 226 THR A CA 1
ATOM 1759 C C . THR A 1 226 ? -45.187 -6.826 56.713 1.00 82.19 226 THR A C 1
ATOM 1761 O O . THR A 1 226 ? -46.376 -7.142 56.743 1.00 82.19 226 THR A O 1
ATOM 1764 N N . LYS A 1 227 ? -44.632 -6.291 55.615 1.00 81.31 227 LYS A N 1
ATOM 1765 C CA . LYS A 1 227 ? -45.371 -6.003 54.370 1.00 81.31 227 LYS A CA 1
ATOM 1766 C C . LYS A 1 227 ? -45.821 -7.264 53.638 1.00 81.31 227 LYS A C 1
ATOM 1768 O O . LYS A 1 227 ? -46.984 -7.338 53.245 1.00 81.31 227 LYS A O 1
ATOM 1773 N N . LEU A 1 228 ? -44.937 -8.254 53.492 1.00 74.62 228 LEU A N 1
ATOM 1774 C CA . LEU A 1 228 ? -45.240 -9.527 52.817 1.00 74.62 228 LEU A CA 1
ATOM 1775 C C . LEU A 1 228 ? -46.441 -10.253 53.455 1.00 74.62 228 LEU A C 1
ATOM 1777 O O . LEU A 1 228 ? -47.197 -10.945 52.783 1.00 74.62 228 LEU A O 1
ATOM 1781 N N . ARG A 1 229 ? -46.690 -10.016 54.745 1.00 70.56 229 ARG A N 1
ATOM 1782 C CA . ARG A 1 229 ? -47.781 -10.633 55.514 1.00 70.56 229 ARG A CA 1
ATOM 1783 C C . ARG A 1 229 ? -49.145 -9.960 55.389 1.00 70.56 229 ARG A C 1
ATOM 1785 O O . ARG A 1 229 ? -50.130 -10.521 55.866 1.00 70.56 229 ARG A O 1
ATOM 1792 N N . ASN A 1 230 ? -49.234 -8.783 54.771 1.00 63.56 230 ASN A N 1
ATOM 1793 C CA . ASN A 1 230 ? -50.527 -8.136 54.536 1.00 63.56 230 ASN A CA 1
ATOM 1794 C C . ASN A 1 230 ? -51.298 -8.755 53.349 1.00 63.56 230 ASN A C 1
ATOM 1796 O O . ASN A 1 230 ? -52.486 -8.471 53.215 1.00 63.56 230 ASN A O 1
ATOM 1800 N N . GLY A 1 231 ? -50.657 -9.595 52.518 1.00 61.91 231 GLY A N 1
ATOM 1801 C CA . GLY A 1 231 ? -51.246 -10.177 51.300 1.00 61.91 231 GLY A CA 1
ATOM 1802 C C . GLY A 1 231 ? -51.679 -11.651 51.369 1.00 61.91 231 GLY A C 1
ATOM 1803 O O . GLY A 1 231 ? -52.590 -12.033 50.638 1.00 61.91 231 GLY A O 1
ATOM 1804 N N . GLU A 1 232 ? -51.096 -12.481 52.243 1.00 57.31 232 GLU A N 1
ATOM 1805 C CA . GLU A 1 232 ? -51.362 -13.932 52.292 1.00 57.31 232 GLU A CA 1
ATOM 1806 C C . GLU A 1 232 ? -52.000 -14.391 53.616 1.00 57.31 232 GLU A C 1
ATOM 1808 O O . GLU A 1 232 ? -51.726 -13.864 54.696 1.00 57.31 232 GLU A O 1
ATOM 1813 N N . LYS A 1 233 ? -52.901 -15.381 53.524 1.00 55.81 233 LYS A N 1
ATOM 1814 C CA . LYS A 1 233 ? -53.767 -15.850 54.623 1.00 55.81 233 LYS A CA 1
ATOM 1815 C C . LYS A 1 233 ? -53.063 -16.716 55.676 1.00 55.81 233 LYS A C 1
ATOM 1817 O O . LYS A 1 233 ? -53.670 -16.947 56.721 1.00 55.81 233 LYS A O 1
ATOM 1822 N N . ASP A 1 234 ? -51.822 -17.152 55.453 1.00 57.94 234 ASP A N 1
ATOM 1823 C CA . ASP A 1 234 ? -51.087 -17.996 56.402 1.00 57.94 234 ASP A CA 1
ATOM 1824 C C . ASP A 1 234 ? -49.994 -17.192 57.127 1.00 57.94 234 ASP A C 1
ATOM 1826 O O . ASP A 1 234 ? -48.874 -16.986 56.658 1.00 57.94 234 ASP A O 1
ATOM 1830 N N . ARG A 1 235 ? -50.370 -16.620 58.275 1.00 62.97 235 ARG A N 1
ATOM 1831 C CA . ARG A 1 235 ? -49.519 -15.720 59.060 1.00 62.97 235 ARG A CA 1
ATOM 1832 C C . ARG A 1 235 ? -48.585 -16.534 59.952 1.00 62.97 235 ARG A C 1
ATOM 1834 O O . ARG A 1 235 ? -48.964 -16.900 61.065 1.00 62.97 235 ARG A O 1
ATOM 1841 N N . GLY A 1 236 ? -47.330 -16.714 59.539 1.00 66.38 236 GLY A N 1
ATOM 1842 C CA . GLY A 1 236 ? -46.269 -17.074 60.490 1.00 66.38 236 GLY A CA 1
ATOM 1843 C C . GLY A 1 236 ? -46.255 -16.091 61.676 1.00 66.38 236 GLY A C 1
ATOM 1844 O O . GLY A 1 236 ? -46.747 -14.970 61.569 1.00 66.38 236 GLY A O 1
ATOM 1845 N N . ARG A 1 237 ? -45.692 -16.435 62.833 1.00 73.88 237 ARG A N 1
ATOM 1846 C CA . ARG A 1 237 ? -45.444 -15.476 63.936 1.00 73.88 237 ARG A CA 1
ATOM 1847 C C . ARG A 1 237 ? -43.946 -15.188 63.999 1.00 73.88 237 ARG A C 1
ATOM 1849 O O . ARG A 1 237 ? -43.161 -16.057 63.646 1.00 73.88 237 ARG A O 1
ATOM 1856 N N . PHE A 1 238 ? -43.549 -13.979 64.380 1.00 80.00 238 PHE A N 1
ATOM 1857 C CA . PHE A 1 238 ? -42.153 -13.680 64.708 1.00 80.00 238 PHE A CA 1
ATOM 1858 C C . PHE A 1 238 ? -42.096 -12.948 66.047 1.00 80.00 238 PHE A C 1
ATOM 1860 O O . PHE A 1 238 ? -43.084 -12.344 66.470 1.00 80.00 238 PHE A O 1
ATOM 1867 N N . ALA A 1 239 ? -40.944 -13.021 66.703 1.00 85.75 239 ALA A N 1
ATOM 1868 C CA . ALA A 1 239 ? -40.643 -12.297 67.927 1.00 85.75 239 ALA A CA 1
ATOM 1869 C C . ALA A 1 239 ? -39.409 -11.422 67.693 1.00 85.75 239 ALA A C 1
ATOM 1871 O O . ALA A 1 239 ? -38.503 -11.813 66.958 1.00 85.75 239 ALA A O 1
ATOM 1872 N N . VAL A 1 240 ? -39.384 -10.245 68.314 1.00 88.88 240 VAL A N 1
ATOM 1873 C CA . VAL A 1 240 ? -38.187 -9.406 68.402 1.00 88.88 240 VAL A CA 1
ATOM 1874 C C . VAL A 1 240 ? -37.636 -9.573 69.810 1.00 88.88 240 VAL A C 1
ATOM 1876 O O . VAL A 1 240 ? -38.355 -9.342 70.779 1.00 88.88 240 VAL A O 1
ATOM 1879 N N . ILE A 1 241 ? -36.380 -9.999 69.912 1.00 90.44 241 ILE A N 1
ATOM 1880 C CA . ILE A 1 241 ? -35.668 -10.144 71.181 1.00 90.44 241 ILE A CA 1
ATOM 1881 C C . ILE A 1 241 ? -34.652 -9.008 71.252 1.00 90.44 241 ILE A C 1
ATOM 1883 O O . ILE A 1 241 ? -33.839 -8.851 70.343 1.00 90.44 241 ILE A O 1
ATOM 1887 N N . ALA A 1 242 ? -34.722 -8.215 72.317 1.00 90.00 242 ALA A N 1
ATOM 1888 C CA . ALA A 1 242 ? -33.710 -7.225 72.652 1.00 90.00 242 ALA A CA 1
ATOM 1889 C C . ALA A 1 242 ? -32.880 -7.769 73.817 1.00 90.00 242 ALA A C 1
ATOM 1891 O O . ALA A 1 242 ? -33.442 -8.247 74.802 1.00 90.00 242 ALA A O 1
ATOM 1892 N N . LEU A 1 243 ? -31.560 -7.719 73.674 1.00 88.75 243 LEU A N 1
ATOM 1893 C CA . LEU A 1 243 ? -30.600 -8.115 74.696 1.00 88.75 243 LEU A CA 1
ATOM 1894 C C . LEU A 1 243 ? -29.754 -6.887 75.032 1.00 88.75 243 LEU A C 1
ATOM 1896 O O . LEU A 1 243 ? -29.284 -6.220 74.111 1.00 88.75 243 LEU A O 1
ATOM 1900 N N . ASP A 1 244 ? -29.573 -6.608 76.317 1.00 87.69 244 ASP A N 1
ATOM 1901 C CA . ASP A 1 244 ? -28.684 -5.556 76.808 1.00 87.69 244 ASP A CA 1
ATOM 1902 C C . ASP A 1 244 ? -27.571 -6.190 77.647 1.00 87.69 244 ASP A C 1
ATOM 1904 O O . ASP A 1 244 ? -27.785 -7.234 78.272 1.00 87.69 244 ASP A O 1
ATOM 1908 N N . LEU A 1 245 ? -26.376 -5.604 77.607 1.00 87.31 245 LEU A N 1
ATOM 1909 C CA . LEU A 1 245 ? -25.202 -6.103 78.322 1.00 87.31 245 LEU A CA 1
ATOM 1910 C C . LEU A 1 245 ? -24.724 -5.044 79.317 1.00 87.31 245 LEU A C 1
ATOM 1912 O O . LEU A 1 245 ? -24.077 -4.068 78.934 1.00 87.31 245 LEU A O 1
ATOM 1916 N N . ASP A 1 246 ? -25.000 -5.277 80.598 1.00 83.94 246 ASP A N 1
ATOM 1917 C CA . ASP A 1 246 ? -24.482 -4.456 81.692 1.00 83.94 246 ASP A CA 1
ATOM 1918 C C . ASP A 1 246 ? -22.959 -4.641 81.844 1.00 83.94 246 ASP A C 1
ATOM 1920 O O . ASP A 1 246 ? -22.430 -5.735 81.645 1.00 83.94 246 ASP A O 1
ATOM 1924 N N . HIS A 1 247 ? -22.244 -3.569 82.205 1.00 79.19 247 HIS A N 1
ATOM 1925 C CA . HIS A 1 247 ? -20.783 -3.552 82.416 1.00 79.19 247 HIS A CA 1
ATOM 1926 C C . HIS A 1 247 ? -19.902 -3.905 81.200 1.00 79.19 247 HIS A C 1
ATOM 1928 O O . HIS A 1 247 ? -18.753 -4.293 81.361 1.00 79.19 247 HIS A O 1
ATOM 1934 N N . PHE A 1 248 ? -20.363 -3.697 79.961 1.00 76.31 248 PHE A N 1
ATOM 1935 C CA . PHE A 1 248 ? -19.583 -4.016 78.745 1.00 76.31 248 PHE A CA 1
ATOM 1936 C C . PHE A 1 248 ? -18.212 -3.296 78.609 1.00 76.31 248 PHE A C 1
ATOM 1938 O O . PHE A 1 248 ? -17.442 -3.602 77.699 1.00 76.31 248 PHE A O 1
ATOM 1945 N N . LYS A 1 249 ? -17.898 -2.317 79.469 1.00 64.94 249 LYS A N 1
ATOM 1946 C CA . LYS A 1 249 ? -16.647 -1.534 79.440 1.00 64.94 249 LYS A CA 1
ATOM 1947 C C . LYS A 1 249 ? -15.752 -1.688 80.681 1.00 64.94 249 LYS A C 1
ATOM 1949 O O . LYS A 1 249 ? -14.676 -1.091 80.661 1.00 64.94 249 LYS A O 1
ATOM 1954 N N . ASP A 1 250 ? -16.179 -2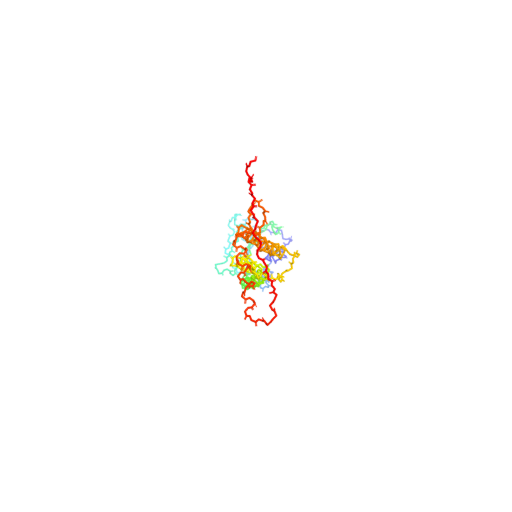.428 81.707 1.00 55.31 250 ASP A N 1
ATOM 1955 C CA . ASP A 1 250 ? -15.393 -2.681 82.931 1.00 55.31 250 ASP A CA 1
ATOM 1956 C C . ASP A 1 250 ? -14.565 -3.972 82.801 1.00 55.31 250 ASP A C 1
ATOM 1958 O O . ASP A 1 250 ? -13.414 -3.988 83.300 1.00 55.31 250 ASP A O 1
#

Foldseek 3Di:
DQQLVLVLVQFQPPDPDQLAFRGDQVSLQCSCVPAQWQWKWKAFLVQHTHDIDGDDDPQRCPDPVSQPDKDADPVRQKIWHWQDCVNSVHRMIMITIGGCNVVVVVVVVVVVVVVVVVVVVVVVVVVVVVVCCVVVPVVLVVLLVQLVVLCVVPQLCSVRDDQPDDCVDPSSVVSVVSVVVSVVRNVVVNVVVVVVVVVVVQVVFADPPPRHGDPVVVVVVVVVLVVVVVPDDDDDDDDDDDDDDPPPPD

pLDDT: mean 87.72, std 8.89, range [55.31, 98.38]

Secondary structure (DSSP, 8-state):
-HHHHHHGGGS-TT---SSS-SS-HHHHHHHHHHSSEEEEEEEETT--EEEEEESPPS----SGGGGG--EE-TTSSEEEEEEPHHHHTSSEEEEEEEE-HHHHHHHHHHHHHHHHHHHHHHHHHHHHHHHHHIIIIIHHHHHHHHHHHHHHH-SSS--PPPP-S-TTSHHHHHHHHHHHHHHHHHHHHHHHHHHHHHHHHHHHHB-TTT-SB-HHHHHHHHHHHHHHTTT-S------------TTTT-

Radius of gyration: 53.01 Å; chains: 1; bounding box: 105×40×144 Å

Sequence (250 aa):
ETARSAVVPLIDDSMRDLLSSPIAAPEANRLVSTTLVEGLSVYSAHLNLLANYGEPIILTLMDQSSLGKTYRSADGNAYEVVLKPNDLRRPFVIAVRVDSSGIRDLLVAHVRQTILIMLLLSAFVTVVLMIALGRWLLEPILFLRDNLLRASKNPENPGVQESPYDSQDEVGGAIEIALRLIRQNAENITHIKRSAEDQIHRLAYYDSLTGLPNRTLFLQTLSEQTKLRNGEKDRGRFAVIALDLDHFKD